Protein AF-A0A073J8N0-F1 (afdb_monomer)

Mean predicted aligned error: 11.16 Å

Foldseek 3Di:
DWKKKWFFDPPDPFGKIWMWIFDQEDIWIKIWGADDAPDPPRFRTFIWTQDPVRDIDGFWGWHFDADPPPRFIKIKIWGHPPPDIAIWIWGQDPVCVVVVGRMTMIGGPFDQDEDQPDPKKKKWFQDPDQRKIWMWIDDPPDIFTWMWHADPPDDDLPDARTFIWGAGPVRDTDTFWGWHWDADPVPRDIKIWTWGGDRHHIATWIFAADPVCPPHRMTMIDGDDDPPDDPDDPDDDDDDDD

InterPro domains:
  IPR007948 Protein of unknown function DUF736 [PF05284] (11-81)
  IPR007948 Protein of unknown function DUF736 [PF05284] (129-212)

Structure (mmCIF, N/CA/C/O backbone):
data_AF-A0A073J8N0-F1
#
_entry.id   AF-A0A073J8N0-F1
#
loop_
_atom_site.group_PDB
_atom_site.id
_atom_site.type_symbol
_atom_site.label_atom_id
_atom_site.label_alt_id
_atom_site.label_comp_id
_atom_site.label_asym_id
_atom_site.label_entity_id
_atom_site.label_seq_id
_atom_site.pdbx_PDB_ins_code
_atom_site.Cartn_x
_atom_site.Cartn_y
_atom_site.Cartn_z
_atom_site.occupancy
_atom_site.B_iso_or_equiv
_atom_site.auth_seq_id
_atom_site.auth_comp_id
_atom_site.auth_asym_id
_atom_site.auth_atom_id
_atom_site.pdbx_PDB_model_num
ATOM 1 N N . MET A 1 1 ? -4.132 0.057 -3.370 1.00 71.94 1 MET A N 1
ATOM 2 C CA . MET A 1 1 ? -2.770 0.077 -2.803 1.00 71.94 1 MET A CA 1
ATOM 3 C C . MET A 1 1 ? -1.890 -0.928 -3.527 1.00 71.94 1 MET A C 1
ATOM 5 O O . MET A 1 1 ? -2.454 -1.836 -4.125 1.00 71.94 1 MET A O 1
ATOM 9 N N . PHE A 1 2 ? -0.566 -0.756 -3.484 1.00 74.56 2 PHE A N 1
ATOM 10 C CA . PHE A 1 2 ? 0.404 -1.668 -4.072 1.00 74.56 2 PHE A CA 1
ATOM 11 C C . PHE A 1 2 ? 1.362 -2.228 -3.020 1.00 74.56 2 PHE A C 1
ATOM 13 O O . PHE A 1 2 ? 1.777 -1.494 -2.132 1.00 74.56 2 PHE A O 1
ATOM 20 N N . ALA A 1 3 ? 1.728 -3.492 -3.166 1.00 83.00 3 ALA A N 1
ATOM 21 C CA . ALA A 1 3 ? 2.948 -4.071 -2.614 1.00 83.00 3 ALA A CA 1
ATOM 22 C C . ALA A 1 3 ? 3.616 -4.886 -3.719 1.00 83.00 3 ALA A C 1
ATOM 24 O O . ALA A 1 3 ? 3.005 -5.160 -4.755 1.00 83.00 3 ALA A O 1
ATOM 25 N N . GLY A 1 4 ? 4.861 -5.286 -3.530 1.00 87.06 4 GLY A N 1
ATOM 26 C CA . GLY A 1 4 ? 5.522 -6.105 -4.526 1.00 87.06 4 GLY A CA 1
ATOM 27 C C . GLY A 1 4 ? 6.988 -6.312 -4.256 1.00 87.06 4 GLY A C 1
ATOM 28 O O . GLY A 1 4 ? 7.572 -5.705 -3.363 1.00 87.06 4 GLY A O 1
ATOM 29 N N . THR A 1 5 ? 7.580 -7.151 -5.085 1.00 89.94 5 THR A N 1
ATOM 30 C CA . THR A 1 5 ? 9.018 -7.375 -5.106 1.00 89.94 5 THR A CA 1
ATOM 31 C C . THR A 1 5 ? 9.548 -7.072 -6.488 1.00 89.94 5 THR A C 1
ATOM 33 O O . THR A 1 5 ? 8.865 -7.263 -7.497 1.00 89.94 5 THR A O 1
ATOM 36 N N . LEU A 1 6 ? 10.776 -6.582 -6.529 1.00 91.19 6 LEU A N 1
ATOM 37 C CA . LEU A 1 6 ? 11.527 -6.407 -7.752 1.00 91.19 6 LEU A CA 1
ATOM 38 C C . LEU A 1 6 ? 12.938 -6.937 -7.524 1.00 91.19 6 LEU A C 1
ATOM 40 O O . LEU A 1 6 ? 13.613 -6.540 -6.581 1.00 91.19 6 LEU A O 1
ATOM 44 N N . THR A 1 7 ? 13.391 -7.815 -8.404 1.00 89.81 7 THR A N 1
ATOM 45 C CA . THR A 1 7 ? 14.719 -8.415 -8.337 1.00 89.81 7 THR A CA 1
ATOM 46 C C . THR A 1 7 ? 15.519 -7.971 -9.542 1.00 89.81 7 THR A C 1
ATOM 48 O O . THR A 1 7 ? 15.041 -8.017 -10.678 1.00 89.81 7 THR A O 1
ATOM 51 N N . ARG A 1 8 ? 16.748 -7.524 -9.297 1.00 86.69 8 ARG A N 1
ATOM 52 C CA . ARG A 1 8 ? 17.720 -7.253 -10.351 1.00 86.69 8 ARG A CA 1
ATOM 53 C C . ARG A 1 8 ? 18.290 -8.570 -10.870 1.00 86.69 8 ARG A C 1
ATOM 55 O O . ARG A 1 8 ? 18.946 -9.286 -10.116 1.00 86.69 8 ARG A O 1
ATOM 62 N N . ASN A 1 9 ? 18.124 -8.840 -12.159 1.00 80.25 9 ASN A N 1
ATOM 63 C CA . ASN A 1 9 ? 18.768 -9.976 -12.805 1.00 80.25 9 ASN A CA 1
ATOM 64 C C . ASN A 1 9 ? 20.232 -9.627 -13.090 1.00 80.25 9 ASN A C 1
ATOM 66 O O . ASN A 1 9 ? 20.540 -8.611 -13.715 1.00 80.25 9 ASN A O 1
ATOM 70 N N . VAL A 1 10 ? 21.143 -10.457 -12.579 1.00 68.00 10 VAL A N 1
ATOM 71 C CA . VAL A 1 10 ? 22.602 -10.281 -12.714 1.00 68.00 10 VAL A CA 1
ATOM 72 C C . VAL A 1 10 ? 23.206 -11.119 -13.845 1.00 68.00 10 VAL A C 1
ATOM 74 O O . VAL A 1 10 ? 24.377 -10.955 -14.167 1.00 68.00 10 VAL A O 1
ATOM 77 N N . GLU A 1 11 ? 22.413 -12.003 -14.453 1.00 61.78 11 GLU A N 1
ATOM 78 C CA . GLU A 1 11 ? 22.854 -12.949 -15.488 1.00 61.78 11 GLU A CA 1
ATOM 79 C C . GLU A 1 11 ? 22.739 -12.390 -16.917 1.00 61.78 11 GLU A C 1
ATOM 81 O O . GLU A 1 11 ? 23.289 -12.959 -17.859 1.00 61.78 11 GLU A O 1
ATOM 86 N N . THR A 1 12 ? 22.050 -11.262 -17.097 1.00 57.91 12 THR A N 1
ATOM 87 C CA . THR A 1 12 ? 21.860 -10.609 -18.396 1.00 57.91 12 THR A CA 1
ATOM 88 C C . THR A 1 12 ? 22.847 -9.453 -18.578 1.00 57.91 12 THR A C 1
ATOM 90 O O . THR A 1 12 ? 23.128 -8.695 -17.651 1.00 57.91 12 THR A O 1
ATOM 93 N N . ALA A 1 13 ? 23.375 -9.281 -19.798 1.00 57.28 13 ALA A N 1
ATOM 94 C CA . ALA A 1 13 ? 24.299 -8.185 -20.128 1.00 57.28 13 ALA A CA 1
ATOM 95 C C . ALA A 1 13 ? 23.652 -6.789 -19.986 1.00 57.28 13 ALA A C 1
ATOM 97 O O . ALA A 1 13 ? 24.339 -5.785 -19.795 1.00 57.28 13 ALA A O 1
ATOM 98 N N . THR A 1 14 ? 22.323 -6.730 -20.059 1.00 59.81 14 THR A N 1
ATOM 99 C CA . THR A 1 14 ? 21.480 -5.577 -19.743 1.00 59.81 14 THR A CA 1
ATOM 100 C C . THR A 1 14 ? 20.881 -5.750 -18.353 1.00 59.81 14 THR A C 1
ATOM 102 O O . THR A 1 14 ? 20.398 -6.830 -18.025 1.00 59.81 14 THR A O 1
ATOM 105 N N . ALA A 1 15 ? 20.895 -4.696 -17.527 1.00 58.94 15 ALA A N 1
ATOM 106 C CA . ALA A 1 15 ? 20.187 -4.711 -16.249 1.00 58.94 15 ALA A CA 1
ATOM 107 C C . ALA A 1 15 ? 18.681 -4.843 -16.514 1.00 58.94 15 ALA A C 1
ATOM 109 O O . ALA A 1 15 ? 18.017 -3.867 -16.866 1.00 58.94 15 ALA A O 1
ATOM 110 N N . GLU A 1 16 ? 18.177 -6.061 -16.366 1.00 80.62 16 GLU A N 1
ATOM 111 C CA . GLU A 1 16 ? 16.762 -6.386 -16.429 1.00 80.62 16 GLU A CA 1
ATOM 112 C C . GLU A 1 16 ? 16.283 -6.600 -15.002 1.00 80.62 16 GLU A C 1
ATOM 114 O O . GLU A 1 16 ? 16.914 -7.314 -14.222 1.00 80.62 16 GLU A O 1
ATOM 119 N N . TYR A 1 17 ? 15.189 -5.944 -14.635 1.00 91.00 17 TYR A N 1
ATOM 120 C CA . TYR A 1 17 ? 14.542 -6.217 -13.361 1.00 91.00 17 TYR A CA 1
ATOM 121 C C . TYR A 1 17 ? 13.253 -6.962 -13.630 1.00 91.00 17 TYR A C 1
ATOM 123 O O . TYR A 1 17 ? 12.512 -6.601 -14.544 1.00 91.00 17 TYR A O 1
ATOM 131 N N . THR A 1 18 ? 12.964 -7.962 -12.815 1.00 91.56 18 THR A N 1
ATOM 132 C CA . THR A 1 18 ? 11.702 -8.698 -12.865 1.00 91.56 18 THR A CA 1
ATOM 133 C C . THR A 1 18 ? 11.055 -8.685 -11.501 1.00 91.56 18 THR A C 1
ATOM 135 O O . THR A 1 18 ? 11.743 -8.739 -10.485 1.00 91.56 18 THR A O 1
ATOM 138 N N . GLY A 1 19 ? 9.735 -8.594 -11.466 1.00 91.44 19 GLY A N 1
ATOM 139 C CA . GLY A 1 19 ? 9.024 -8.456 -10.209 1.00 91.44 19 GLY A CA 1
ATOM 140 C C . GLY A 1 19 ? 7.549 -8.775 -10.305 1.00 91.44 19 GLY A C 1
ATOM 141 O O . GLY A 1 19 ? 7.012 -9.025 -11.385 1.00 91.44 19 GLY A O 1
ATOM 142 N N . MET A 1 20 ? 6.896 -8.730 -9.153 1.00 91.00 20 MET A N 1
ATOM 143 C CA . MET A 1 20 ? 5.452 -8.860 -9.015 1.00 91.00 20 MET A CA 1
ATOM 144 C C . MET A 1 20 ? 4.916 -7.614 -8.325 1.00 91.00 20 MET A C 1
ATOM 146 O O . MET A 1 20 ? 5.431 -7.220 -7.283 1.00 91.00 20 MET A O 1
ATOM 150 N N . ILE A 1 21 ? 3.876 -7.011 -8.896 1.00 88.56 21 ILE A N 1
ATOM 151 C CA . ILE A 1 21 ? 3.068 -5.991 -8.229 1.00 88.56 21 ILE A CA 1
ATOM 152 C C . ILE A 1 21 ? 1.737 -6.620 -7.844 1.00 88.56 21 ILE A C 1
ATOM 154 O O . ILE A 1 21 ? 1.013 -7.154 -8.688 1.00 88.56 21 ILE A O 1
ATOM 158 N N . HIS A 1 22 ? 1.411 -6.486 -6.571 1.00 88.88 22 HIS A N 1
ATOM 159 C CA . HIS A 1 22 ? 0.159 -6.873 -5.955 1.00 88.88 22 HIS A CA 1
ATOM 160 C C . HIS A 1 22 ? -0.647 -5.617 -5.659 1.00 88.88 22 HIS A C 1
ATOM 162 O O . HIS A 1 22 ? -0.124 -4.636 -5.138 1.00 88.88 22 HIS A O 1
ATOM 168 N N . SER A 1 23 ? -1.932 -5.650 -5.970 1.00 83.56 23 SER A N 1
ATOM 169 C CA . SER A 1 23 ? -2.918 -4.672 -5.525 1.00 83.56 23 SER A CA 1
ATOM 170 C C . SER A 1 23 ? -4.202 -5.396 -5.158 1.00 83.56 23 SER A C 1
ATOM 172 O O . SER A 1 23 ? -4.391 -6.539 -5.559 1.00 83.56 23 SER A O 1
ATOM 174 N N . SER A 1 24 ? -5.136 -4.716 -4.500 1.00 77.75 24 SER A N 1
ATOM 175 C CA . SER A 1 24 ? -6.475 -5.274 -4.263 1.00 77.75 24 SER A CA 1
ATOM 176 C C . SER A 1 24 ? -7.267 -5.560 -5.549 1.00 77.75 24 SER A C 1
ATOM 178 O O . SER A 1 24 ? -8.286 -6.236 -5.503 1.00 77.75 24 SER A O 1
ATOM 180 N N . ARG A 1 25 ? -6.825 -5.063 -6.716 1.00 80.00 25 ARG A N 1
ATOM 181 C CA . ARG A 1 25 ? -7.537 -5.224 -7.999 1.00 80.00 25 ARG A CA 1
ATOM 182 C C . ARG A 1 25 ? -6.847 -6.163 -8.983 1.00 80.00 25 ARG A C 1
ATOM 184 O O . ARG A 1 25 ? -7.489 -6.649 -9.911 1.00 80.00 25 ARG A O 1
ATOM 191 N N . PHE A 1 26 ? -5.548 -6.390 -8.832 1.00 83.81 26 PHE A N 1
ATOM 192 C CA . PHE A 1 26 ? -4.762 -7.207 -9.751 1.00 83.81 26 PHE A CA 1
ATOM 193 C C . PHE A 1 26 ? -3.458 -7.680 -9.118 1.00 83.81 26 PHE A C 1
ATOM 195 O O . PHE A 1 26 ? -2.889 -7.013 -8.257 1.00 83.81 26 PHE A O 1
ATOM 202 N N . ASP A 1 27 ? -2.940 -8.765 -9.679 1.00 87.56 27 ASP A N 1
ATOM 203 C CA . ASP A 1 27 ? -1.563 -9.213 -9.529 1.00 87.56 27 ASP A CA 1
ATOM 204 C C . ASP A 1 27 ? -0.927 -9.233 -10.914 1.00 87.56 27 ASP A C 1
ATOM 206 O O . ASP A 1 27 ? -1.473 -9.842 -11.843 1.00 87.56 27 ASP A O 1
ATOM 210 N N . ILE A 1 28 ? 0.216 -8.574 -11.069 1.00 89.75 28 ILE A N 1
ATOM 211 C CA . ILE A 1 28 ? 0.868 -8.445 -12.369 1.00 89.75 28 ILE A CA 1
ATOM 212 C C . ILE A 1 28 ? 2.371 -8.667 -12.256 1.00 89.75 28 ILE A C 1
ATOM 214 O O . ILE A 1 28 ? 3.050 -8.053 -11.435 1.00 89.75 28 ILE A O 1
ATOM 218 N N . ALA A 1 29 ? 2.878 -9.560 -13.102 1.00 91.75 29 ALA A N 1
ATOM 219 C CA . ALA A 1 29 ? 4.307 -9.718 -13.311 1.00 91.75 29 ALA A CA 1
ATOM 220 C C . ALA A 1 29 ? 4.804 -8.570 -14.184 1.00 91.75 29 ALA A C 1
ATOM 222 O O . ALA A 1 29 ? 4.212 -8.281 -15.230 1.00 91.75 29 ALA A O 1
ATOM 223 N N . ILE A 1 30 ? 5.885 -7.935 -13.753 1.00 93.50 30 ILE A N 1
ATOM 224 C CA . ILE A 1 30 ? 6.487 -6.801 -14.439 1.00 93.50 30 ILE A CA 1
ATOM 225 C C . ILE A 1 30 ? 7.938 -7.082 -14.800 1.00 93.50 30 ILE A C 1
ATOM 227 O O . ILE A 1 30 ? 8.646 -7.810 -14.102 1.00 93.50 30 ILE A O 1
ATOM 231 N N . GLN A 1 31 ? 8.376 -6.449 -15.881 1.00 93.75 31 GLN A N 1
ATOM 232 C CA . GLN A 1 31 ? 9.766 -6.420 -16.302 1.00 93.75 31 GLN A CA 1
ATOM 233 C C . GLN A 1 31 ? 10.169 -4.989 -16.646 1.00 93.75 31 GLN A C 1
ATOM 235 O O . GLN A 1 31 ? 9.451 -4.296 -17.377 1.00 93.75 31 GLN A O 1
ATOM 240 N N . LEU A 1 32 ? 11.314 -4.556 -16.121 1.00 93.69 32 LEU A N 1
ATOM 241 C CA . LEU A 1 32 ? 11.959 -3.306 -16.501 1.00 93.69 32 LEU A CA 1
ATOM 242 C C . LEU A 1 32 ? 13.043 -3.617 -17.516 1.00 93.69 32 LEU A C 1
ATOM 244 O O . LEU A 1 32 ? 13.965 -4.387 -17.241 1.00 93.69 32 LEU A O 1
ATOM 248 N N . GLU A 1 33 ? 12.942 -2.962 -18.661 1.00 89.94 33 GLU A N 1
ATOM 249 C CA . GLU A 1 33 ? 13.888 -3.105 -19.755 1.00 89.94 33 GLU A CA 1
ATOM 250 C C . GLU A 1 33 ? 14.619 -1.795 -19.963 1.00 89.94 33 GLU A C 1
ATOM 252 O O . GLU A 1 33 ? 13.995 -0.747 -20.145 1.00 89.94 33 GLU A O 1
ATOM 257 N N . ALA A 1 34 ? 15.948 -1.854 -19.911 1.00 90.06 34 ALA A N 1
ATOM 258 C CA . ALA A 1 34 ? 16.780 -0.680 -20.097 1.00 90.06 34 ALA A CA 1
ATOM 259 C C . ALA A 1 34 ? 16.496 -0.041 -21.461 1.00 90.06 34 ALA A C 1
ATOM 261 O O . ALA A 1 34 ? 16.423 -0.717 -22.489 1.00 90.06 34 ALA A O 1
ATOM 262 N N . ARG A 1 35 ? 16.369 1.283 -21.468 1.00 87.38 35 ARG A N 1
ATOM 263 C CA . ARG A 1 35 ? 16.152 2.063 -22.686 1.00 87.38 35 ARG A CA 1
ATOM 264 C C . ARG A 1 35 ? 17.219 3.131 -22.836 1.00 87.38 35 ARG A C 1
ATOM 266 O O . ARG A 1 35 ? 17.770 3.634 -21.860 1.00 87.38 35 ARG A O 1
ATOM 273 N N . ALA A 1 36 ? 17.482 3.523 -24.077 1.00 87.69 36 ALA A N 1
ATOM 274 C CA . ALA A 1 36 ? 18.361 4.651 -24.346 1.00 87.69 36 ALA A CA 1
ATOM 275 C C . ALA A 1 36 ? 17.740 5.949 -23.799 1.00 87.69 36 ALA A C 1
ATOM 277 O O . ALA A 1 36 ? 16.607 6.307 -24.138 1.00 87.69 36 ALA A O 1
ATOM 278 N N . LYS A 1 37 ? 18.490 6.674 -22.962 1.00 85.50 37 LYS A N 1
ATOM 279 C CA . LYS A 1 37 ? 18.055 7.980 -22.456 1.00 85.50 37 LYS A CA 1
ATOM 280 C C . LYS A 1 37 ? 18.152 9.019 -23.569 1.00 85.50 37 LYS A C 1
ATOM 282 O O . LYS A 1 37 ? 19.202 9.185 -24.180 1.00 85.50 37 LYS A O 1
ATOM 287 N N . MET A 1 38 ? 17.074 9.771 -23.780 1.00 86.94 38 MET A N 1
ATOM 288 C CA . MET A 1 38 ? 17.078 10.930 -24.686 1.00 86.94 38 MET A CA 1
ATOM 289 C C . MET A 1 38 ? 17.563 12.209 -23.986 1.00 86.94 38 MET A C 1
ATOM 291 O O . MET A 1 38 ? 17.954 13.175 -24.631 1.00 86.94 38 MET A O 1
ATOM 295 N N . SER A 1 39 ? 17.511 12.231 -22.655 1.00 91.94 39 SER A N 1
ATOM 296 C CA . SER A 1 39 ? 17.954 13.324 -21.790 1.00 91.94 39 SER A CA 1
ATOM 297 C C . SER A 1 39 ? 18.143 12.811 -20.363 1.00 91.94 39 SER A C 1
ATOM 299 O O . SER A 1 39 ? 17.675 11.721 -20.026 1.00 91.94 39 SER A O 1
ATOM 301 N N . ALA A 1 40 ? 18.750 13.616 -19.488 1.00 85.50 40 ALA A N 1
ATOM 302 C CA . ALA A 1 40 ? 18.898 13.269 -18.071 1.00 85.50 40 ALA A CA 1
ATOM 303 C C . ALA A 1 40 ? 17.554 12.969 -17.375 1.00 85.50 40 ALA A C 1
ATOM 305 O O . ALA A 1 40 ? 17.492 12.085 -16.529 1.00 85.50 40 ALA A O 1
ATOM 306 N N . ARG A 1 41 ? 16.473 13.657 -17.778 1.00 88.81 41 ARG A N 1
ATOM 307 C CA . ARG A 1 41 ? 15.111 13.466 -17.242 1.00 88.81 41 ARG A CA 1
ATOM 308 C C . ARG A 1 41 ? 14.347 12.309 -17.891 1.00 88.81 41 ARG A C 1
ATOM 310 O O . ARG A 1 41 ? 13.246 11.977 -17.456 1.00 88.81 41 ARG A O 1
ATOM 317 N N . SER A 1 42 ? 14.878 11.735 -18.970 1.00 91.88 42 SER A N 1
ATOM 318 C CA . SER A 1 42 ? 14.224 10.613 -19.639 1.00 91.88 42 SER A CA 1
ATOM 319 C C . SER A 1 42 ? 14.254 9.372 -18.746 1.00 91.88 42 SER A C 1
ATOM 321 O O . SER A 1 42 ? 15.250 9.174 -18.053 1.00 91.88 42 SER A O 1
ATOM 323 N N . PRO A 1 43 ? 13.212 8.528 -18.790 1.00 94.31 43 PRO A N 1
ATOM 324 C CA . PRO A 1 43 ? 13.218 7.275 -18.052 1.00 94.31 43 PRO A CA 1
ATOM 325 C C . PRO A 1 43 ? 14.366 6.362 -18.467 1.00 94.31 43 PRO A C 1
ATOM 327 O O . PRO A 1 43 ? 14.696 6.294 -19.655 1.00 94.31 43 PRO A O 1
ATOM 330 N N . ASP A 1 44 ? 14.913 5.660 -17.479 1.00 93.25 44 ASP A N 1
ATOM 331 C CA . ASP A 1 44 ? 15.973 4.658 -17.602 1.00 93.25 44 ASP A CA 1
ATOM 332 C C . ASP A 1 44 ? 15.441 3.307 -18.095 1.00 93.25 44 ASP A C 1
ATOM 334 O O . ASP A 1 44 ? 16.171 2.563 -18.753 1.00 93.25 44 ASP A O 1
ATOM 338 N N . TYR A 1 45 ? 14.158 3.020 -17.837 1.00 94.19 45 TYR A N 1
ATOM 339 C CA . TYR A 1 45 ? 13.524 1.757 -18.214 1.00 94.19 45 TYR A CA 1
ATOM 340 C C . TYR A 1 45 ? 12.142 1.944 -18.833 1.00 94.19 45 TYR A C 1
ATOM 342 O O . TYR A 1 45 ? 11.375 2.832 -18.440 1.00 94.19 45 TYR A O 1
ATOM 350 N N . ASP A 1 46 ? 11.811 1.059 -19.769 1.00 93.69 46 ASP A N 1
ATOM 351 C CA . ASP A 1 46 ? 10.431 0.775 -20.140 1.00 93.69 46 ASP A CA 1
ATOM 352 C C . ASP A 1 46 ? 9.889 -0.308 -19.206 1.00 93.69 46 ASP A C 1
ATOM 354 O O . ASP A 1 46 ? 10.550 -1.312 -18.945 1.00 93.69 46 ASP A O 1
ATOM 358 N N . LEU A 1 47 ? 8.680 -0.090 -18.690 1.00 93.00 47 LEU A N 1
ATOM 359 C CA . LEU A 1 47 ? 8.006 -1.041 -17.818 1.00 93.00 47 LEU A CA 1
ATOM 360 C C . LEU A 1 47 ? 6.994 -1.838 -18.631 1.00 93.00 47 LEU A C 1
ATOM 362 O O . LEU A 1 47 ? 6.104 -1.263 -19.268 1.00 93.00 47 LEU A O 1
ATOM 366 N N . THR A 1 48 ? 7.124 -3.158 -18.610 1.00 93.75 48 THR A N 1
ATOM 367 C CA . THR A 1 48 ? 6.297 -4.065 -19.406 1.00 93.75 48 THR A CA 1
ATOM 368 C C . THR A 1 48 ? 5.657 -5.142 -18.543 1.00 93.75 48 THR A C 1
ATOM 370 O O . THR A 1 48 ? 6.155 -5.468 -17.469 1.00 93.75 48 THR A O 1
ATOM 373 N N . ALA A 1 49 ? 4.539 -5.681 -19.018 1.00 92.06 49 ALA A N 1
ATOM 374 C CA . ALA A 1 49 ? 3.846 -6.808 -18.413 1.00 92.06 49 ALA A CA 1
ATOM 375 C C . ALA A 1 49 ? 3.234 -7.711 -19.487 1.00 92.06 49 ALA A C 1
ATOM 377 O O . ALA A 1 49 ? 2.998 -7.282 -20.620 1.00 92.06 49 ALA A O 1
ATOM 378 N N . ILE A 1 50 ? 2.945 -8.960 -19.127 1.00 89.56 50 ILE A N 1
ATOM 379 C CA . ILE A 1 50 ? 2.236 -9.901 -19.998 1.00 89.56 50 ILE A CA 1
ATOM 380 C C . ILE A 1 50 ? 0.738 -9.825 -19.702 1.00 89.56 50 ILE A C 1
ATOM 382 O O . ILE A 1 50 ? 0.302 -10.027 -18.570 1.00 89.56 50 ILE A O 1
ATOM 386 N N . ASN A 1 51 ? -0.065 -9.521 -20.720 1.00 84.38 51 ASN A N 1
ATOM 387 C CA . ASN A 1 51 ? -1.517 -9.471 -20.580 1.00 84.38 51 ASN A CA 1
ATOM 388 C C . ASN A 1 51 ? -2.144 -10.881 -20.574 1.00 84.38 51 ASN A C 1
ATOM 390 O O . ASN A 1 51 ? -1.484 -11.879 -20.860 1.00 84.38 51 ASN A O 1
ATOM 394 N N . LYS A 1 52 ? -3.461 -10.969 -20.335 1.00 81.56 52 LYS A N 1
ATOM 395 C CA . LYS A 1 52 ? -4.199 -12.251 -20.309 1.00 81.56 52 LYS A CA 1
ATOM 396 C C . LYS A 1 52 ? -4.084 -13.080 -21.600 1.00 81.56 52 LYS A C 1
ATOM 398 O O . LYS A 1 52 ? -4.267 -14.287 -21.553 1.00 81.56 52 LYS A O 1
ATOM 403 N N . SER A 1 53 ? -3.784 -12.450 -22.739 1.00 88.12 53 SER A N 1
ATOM 404 C CA . SER A 1 53 ? -3.578 -13.127 -24.031 1.00 88.12 53 SER A CA 1
ATOM 405 C C . SER A 1 53 ? -2.127 -13.566 -24.282 1.00 88.12 53 SER A C 1
ATOM 407 O O . SER A 1 53 ? -1.804 -13.976 -25.393 1.00 88.12 53 SER A O 1
ATOM 409 N N . GLY A 1 54 ? -1.236 -13.431 -23.295 1.00 86.88 54 GLY A N 1
ATOM 410 C CA . GLY A 1 54 ? 0.183 -13.771 -23.429 1.00 86.88 54 GLY A CA 1
ATOM 411 C C . GLY A 1 54 ? 1.014 -12.727 -24.181 1.00 86.88 54 GLY A C 1
ATOM 412 O O . GLY A 1 54 ? 2.169 -12.982 -24.508 1.00 86.88 54 GLY A O 1
ATOM 413 N N . ARG A 1 55 ? 0.457 -11.545 -24.473 1.00 90.81 55 ARG A N 1
ATOM 414 C CA . ARG A 1 55 ? 1.168 -10.479 -25.192 1.00 90.81 55 ARG A CA 1
ATOM 415 C C . ARG A 1 55 ? 1.861 -9.547 -24.219 1.00 90.81 55 ARG A C 1
ATOM 417 O O . ARG A 1 55 ? 1.261 -9.120 -23.233 1.00 90.81 55 ARG A O 1
ATOM 424 N N . LYS A 1 56 ? 3.089 -9.169 -24.557 1.00 91.56 56 LYS A N 1
ATOM 425 C CA . LYS A 1 56 ? 3.831 -8.134 -23.848 1.00 91.56 56 LYS A CA 1
ATOM 426 C C . LYS A 1 56 ? 3.260 -6.757 -24.165 1.00 91.56 56 LYS A C 1
ATOM 428 O O . LYS A 1 56 ? 3.095 -6.394 -25.327 1.00 91.56 56 LYS A O 1
ATOM 433 N N . VAL A 1 57 ? 2.956 -6.005 -23.118 1.00 92.50 57 VAL A N 1
ATOM 434 C CA . VAL A 1 57 ? 2.372 -4.668 -23.176 1.00 92.50 57 VAL A CA 1
ATOM 435 C C . VAL A 1 57 ? 3.254 -3.735 -22.366 1.00 92.50 57 VAL A C 1
ATOM 437 O O . VAL A 1 57 ? 3.633 -4.056 -21.241 1.00 92.50 57 VAL A O 1
ATOM 440 N N . ARG A 1 58 ? 3.581 -2.573 -22.929 1.00 93.88 58 ARG A N 1
ATOM 441 C CA . ARG A 1 58 ? 4.217 -1.494 -22.176 1.00 93.88 58 ARG A CA 1
ATOM 442 C C . ARG A 1 58 ? 3.163 -0.828 -21.301 1.00 93.88 58 ARG A C 1
ATOM 444 O O . ARG A 1 58 ? 2.193 -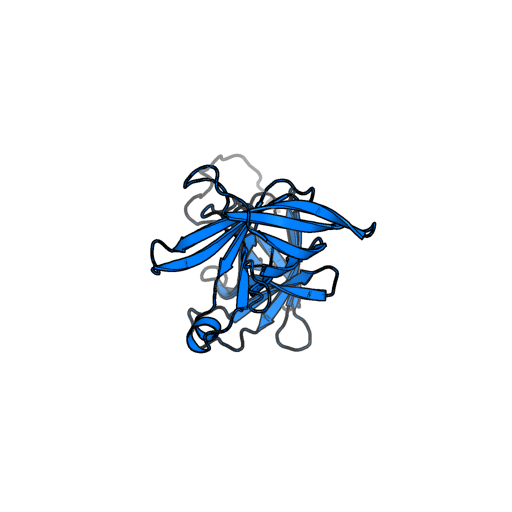0.289 -21.822 1.00 93.88 58 ARG A O 1
ATOM 451 N N . ILE A 1 59 ? 3.383 -0.862 -19.995 1.00 93.00 59 ILE A N 1
ATOM 452 C CA . ILE A 1 59 ? 2.468 -0.320 -18.985 1.00 93.00 59 ILE A CA 1
ATOM 453 C C . ILE A 1 59 ? 3.036 0.921 -18.299 1.00 93.00 59 ILE A C 1
ATOM 455 O O . ILE A 1 59 ? 2.374 1.505 -17.454 1.00 93.00 59 ILE A O 1
ATOM 459 N N . GLY A 1 60 ? 4.265 1.331 -18.617 1.00 93.69 60 GLY A N 1
ATOM 460 C CA . GLY A 1 60 ? 4.857 2.480 -17.950 1.00 93.69 60 GLY A CA 1
ATOM 461 C C . GLY A 1 60 ? 6.327 2.707 -18.254 1.00 93.69 60 GLY A C 1
ATOM 462 O O . GLY A 1 60 ? 6.864 2.239 -19.265 1.00 93.69 60 GLY A O 1
ATOM 463 N N . THR A 1 61 ? 6.963 3.443 -17.350 1.00 95.19 61 THR A N 1
ATOM 464 C CA . THR A 1 61 ? 8.388 3.776 -17.379 1.00 95.19 61 THR A CA 1
ATOM 465 C C . THR A 1 61 ? 8.951 3.893 -15.971 1.00 95.19 61 THR A C 1
ATOM 467 O O . THR A 1 61 ? 8.207 4.169 -15.029 1.00 95.19 61 THR A O 1
ATOM 470 N N . ALA A 1 62 ? 10.268 3.743 -15.837 1.00 94.44 62 ALA A N 1
ATOM 471 C CA . ALA A 1 62 ? 10.949 3.877 -14.557 1.00 94.44 62 ALA A CA 1
ATOM 472 C C . ALA A 1 62 ? 12.242 4.697 -14.642 1.00 94.44 62 ALA A C 1
ATOM 474 O O . ALA A 1 62 ? 12.870 4.774 -15.700 1.00 94.44 62 ALA A O 1
ATOM 475 N N . TRP A 1 63 ? 12.632 5.283 -13.513 1.00 94.38 63 TRP A N 1
ATOM 476 C CA . TRP A 1 63 ? 13.823 6.108 -13.332 1.00 94.38 63 TRP A CA 1
ATOM 477 C C . TRP A 1 63 ? 14.653 5.582 -12.168 1.00 94.38 63 TRP A C 1
ATOM 479 O O . TRP A 1 63 ? 14.103 5.216 -11.128 1.00 94.38 63 TRP A O 1
ATOM 489 N N . ASN A 1 64 ? 15.971 5.582 -12.337 1.00 91.94 64 ASN A N 1
ATOM 490 C CA . ASN A 1 64 ? 16.894 5.439 -11.221 1.00 91.94 64 ASN A CA 1
ATOM 491 C C . ASN A 1 64 ? 16.981 6.776 -10.492 1.00 91.94 64 ASN A C 1
ATOM 493 O O . ASN A 1 64 ? 17.346 7.789 -11.086 1.00 91.94 64 ASN A O 1
ATOM 497 N N . GLU A 1 65 ? 16.665 6.764 -9.206 1.00 91.69 65 GLU A N 1
ATOM 498 C CA . GLU A 1 65 ? 16.599 7.953 -8.370 1.00 91.69 65 GLU A CA 1
ATOM 499 C C . GLU A 1 65 ? 17.406 7.753 -7.084 1.00 91.69 65 GLU A C 1
ATOM 501 O O . GLU A 1 65 ? 17.687 6.630 -6.659 1.00 91.69 65 GLU A O 1
ATOM 506 N N . THR A 1 66 ? 17.755 8.861 -6.435 1.00 88.44 66 THR A N 1
ATOM 507 C CA . THR A 1 66 ? 18.449 8.860 -5.142 1.00 88.44 66 THR A CA 1
ATOM 508 C C . THR A 1 66 ? 17.603 9.603 -4.123 1.00 88.44 66 THR A C 1
ATOM 510 O O . THR A 1 66 ? 17.159 10.724 -4.368 1.00 88.44 66 THR A O 1
ATOM 513 N N . GLY A 1 67 ? 17.339 8.982 -2.973 1.00 80.56 67 GLY A N 1
ATOM 514 C CA . GLY A 1 67 ? 16.525 9.592 -1.927 1.00 80.56 67 GLY A CA 1
ATOM 515 C C . GLY A 1 67 ? 17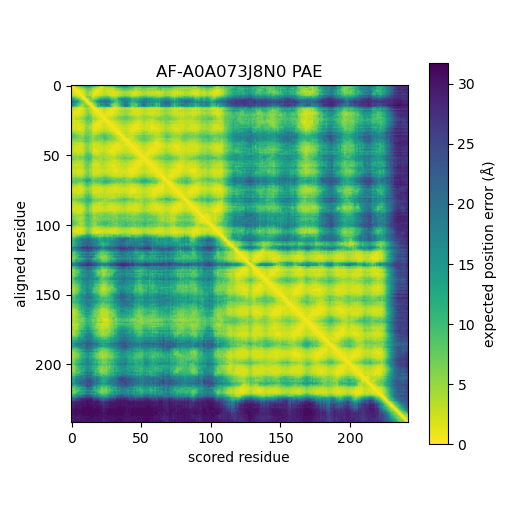.196 10.842 -1.362 1.00 80.56 67 GLY A C 1
ATOM 516 O O . GLY A 1 67 ? 18.294 10.753 -0.823 1.00 80.56 67 GLY A O 1
ATOM 517 N N . ASN A 1 68 ? 16.524 11.994 -1.421 1.00 75.81 68 ASN A N 1
ATOM 518 C CA . ASN A 1 68 ? 17.093 13.275 -0.975 1.00 75.81 68 ASN A CA 1
ATOM 519 C C . ASN A 1 68 ? 17.513 13.278 0.505 1.00 75.81 68 ASN A C 1
ATOM 521 O O . ASN A 1 68 ? 18.489 13.923 0.869 1.00 75.81 68 ASN A O 1
ATOM 525 N N . THR A 1 69 ? 16.776 12.563 1.360 1.00 73.88 69 THR A N 1
ATOM 526 C CA . THR A 1 69 ? 17.045 12.497 2.805 1.00 73.88 69 THR A CA 1
ATOM 527 C C . THR A 1 69 ? 18.011 11.375 3.167 1.00 73.88 69 THR A C 1
ATOM 529 O O . THR A 1 69 ? 18.867 11.543 4.027 1.00 73.88 69 THR A O 1
ATOM 532 N N . SER A 1 70 ? 17.854 10.208 2.543 1.00 76.25 70 SER A N 1
ATOM 533 C CA . SER A 1 70 ? 18.573 8.996 2.939 1.00 76.25 70 SER A CA 1
ATOM 534 C C . SER A 1 70 ? 19.838 8.740 2.122 1.00 76.25 70 SER A C 1
ATOM 536 O O . SER A 1 70 ? 20.650 7.911 2.521 1.00 76.25 70 SER A O 1
ATOM 538 N N . GLY A 1 71 ? 19.983 9.392 0.964 1.00 82.62 71 GLY A N 1
ATOM 539 C CA . GLY A 1 71 ? 21.030 9.118 -0.021 1.00 82.62 71 GLY A CA 1
ATOM 540 C C . GLY A 1 71 ? 20.924 7.740 -0.682 1.00 82.62 71 GLY A C 1
ATOM 541 O O . GLY A 1 71 ? 21.777 7.390 -1.492 1.00 82.62 71 GLY A O 1
ATOM 542 N N . ASN A 1 72 ? 19.904 6.943 -0.348 1.00 82.56 72 ASN A N 1
ATOM 543 C CA . ASN A 1 72 ? 19.791 5.575 -0.840 1.00 82.56 72 ASN A CA 1
ATOM 544 C C . ASN A 1 72 ? 19.214 5.558 -2.262 1.00 82.56 72 ASN A C 1
ATOM 546 O O . ASN A 1 72 ? 18.249 6.287 -2.526 1.00 82.56 72 ASN A O 1
ATOM 550 N N . PRO A 1 73 ? 19.755 4.719 -3.162 1.00 87.19 73 PRO A N 1
ATOM 551 C CA . PRO A 1 73 ? 19.189 4.545 -4.489 1.00 87.19 73 PRO A CA 1
ATOM 552 C C . PRO A 1 73 ? 17.825 3.852 -4.405 1.00 87.19 73 PRO A C 1
ATOM 554 O O . PRO A 1 73 ? 17.612 2.960 -3.579 1.00 87.19 73 PRO A O 1
ATOM 557 N N . TYR A 1 74 ? 16.909 4.251 -5.277 1.00 90.44 74 TYR A N 1
ATOM 558 C CA . TYR A 1 74 ? 15.612 3.613 -5.473 1.00 90.44 74 TYR A CA 1
ATOM 559 C C . TYR A 1 74 ? 15.200 3.710 -6.942 1.00 90.44 74 TYR A C 1
ATOM 561 O O . TYR A 1 74 ? 15.746 4.505 -7.705 1.00 90.44 74 TYR A O 1
ATOM 569 N N . ILE A 1 75 ? 14.231 2.894 -7.347 1.00 92.94 75 ILE A N 1
ATOM 570 C CA . ILE A 1 75 ? 13.659 2.960 -8.693 1.00 92.94 75 ILE A CA 1
ATOM 571 C C . ILE A 1 75 ? 12.271 3.574 -8.582 1.00 92.94 75 ILE A C 1
ATOM 573 O O . ILE A 1 75 ? 11.388 2.980 -7.968 1.00 92.94 75 ILE A O 1
ATOM 577 N N . SER A 1 76 ? 12.057 4.747 -9.172 1.00 92.56 76 SER A N 1
ATOM 578 C CA . SER A 1 76 ? 10.720 5.334 -9.266 1.00 92.56 76 SER A CA 1
ATOM 579 C C . SER A 1 76 ? 10.025 4.832 -10.521 1.00 92.56 76 SER A C 1
ATOM 581 O O . SER A 1 76 ? 10.588 4.898 -11.610 1.00 92.56 76 SER A O 1
ATOM 583 N N . MET A 1 77 ? 8.806 4.325 -10.390 1.00 93.06 77 MET A N 1
ATOM 584 C CA . MET A 1 77 ? 8.031 3.754 -11.486 1.00 93.06 77 MET A CA 1
ATOM 585 C C . MET A 1 77 ? 6.721 4.514 -11.638 1.00 93.06 77 MET A C 1
ATOM 587 O O . MET A 1 77 ? 6.002 4.727 -10.665 1.00 93.06 77 MET A O 1
ATOM 591 N N . GLN A 1 78 ? 6.392 4.886 -12.872 1.00 91.25 78 GLN A N 1
ATOM 592 C CA . GLN A 1 78 ? 5.069 5.373 -13.246 1.00 91.25 78 GLN A CA 1
ATOM 593 C C . GLN A 1 78 ? 4.411 4.331 -14.145 1.00 91.25 78 GLN A C 1
ATOM 595 O O . GLN A 1 78 ? 4.998 3.935 -15.153 1.00 91.25 78 GLN A O 1
ATOM 600 N N . LEU A 1 79 ? 3.206 3.903 -13.784 1.00 89.06 79 LEU A N 1
ATOM 601 C CA . LEU A 1 79 ? 2.489 2.818 -14.446 1.00 89.06 79 LEU A CA 1
ATOM 602 C C . LEU A 1 79 ? 1.032 3.201 -14.691 1.00 89.06 79 LEU A C 1
ATOM 604 O O . LEU A 1 79 ? 0.427 3.898 -13.882 1.00 89.06 79 LEU A O 1
ATOM 608 N N . ASP A 1 80 ? 0.475 2.694 -15.783 1.00 88.00 80 ASP A N 1
ATOM 609 C CA . ASP A 1 80 ? -0.947 2.715 -16.095 1.00 88.00 80 ASP A CA 1
ATOM 610 C C . ASP A 1 80 ? -1.381 1.305 -16.505 1.00 88.00 80 ASP A C 1
ATOM 612 O O . ASP A 1 80 ? -0.902 0.732 -17.487 1.00 88.00 80 ASP A O 1
ATOM 616 N N . VAL A 1 81 ? -2.287 0.736 -15.714 1.00 83.75 81 VAL A N 1
ATOM 617 C CA . VAL A 1 81 ? -2.870 -0.592 -15.944 1.00 83.75 81 VAL A CA 1
ATOM 618 C C . VAL A 1 81 ? -4.380 -0.519 -16.196 1.00 83.75 81 VAL A C 1
ATOM 620 O O . VAL A 1 81 ? -5.113 -1.460 -15.901 1.00 83.75 81 VAL A O 1
ATOM 623 N N . GLY A 1 82 ? -4.863 0.614 -16.716 1.00 77.62 82 GLY A N 1
ATOM 624 C CA . GLY A 1 82 ? -6.289 0.865 -16.942 1.00 77.62 82 GLY A CA 1
ATOM 625 C C . GLY A 1 82 ? -7.022 1.419 -15.718 1.00 77.62 82 GLY A C 1
ATOM 626 O O . GLY A 1 82 ? -8.248 1.405 -15.683 1.00 77.62 82 GLY A O 1
ATOM 627 N N . LEU A 1 83 ? -6.276 1.900 -14.718 1.00 71.94 83 LEU A N 1
ATOM 628 C CA . LEU A 1 83 ? -6.796 2.598 -13.534 1.00 71.94 83 LEU A CA 1
ATOM 629 C C . LEU A 1 83 ? -6.416 4.090 -13.526 1.00 71.94 83 LEU A C 1
ATOM 631 O O . LEU A 1 83 ? -6.668 4.779 -12.541 1.00 71.94 83 LEU A O 1
ATOM 635 N N . GLY A 1 84 ? -5.802 4.574 -14.610 1.00 76.81 84 GLY A N 1
ATOM 636 C CA . GLY A 1 84 ? -5.100 5.851 -14.651 1.00 76.81 84 GLY A CA 1
ATOM 637 C C . GLY A 1 84 ? -3.637 5.715 -14.207 1.00 76.81 84 GLY A C 1
ATOM 638 O O . GLY A 1 84 ? -3.250 4.691 -13.633 1.00 76.81 84 GLY A O 1
ATOM 639 N N . PRO A 1 85 ? -2.799 6.728 -14.488 1.00 81.75 85 PRO A N 1
ATOM 640 C CA . PRO A 1 85 ? -1.387 6.694 -14.143 1.00 81.75 85 PRO A CA 1
ATOM 641 C C . PRO A 1 85 ? -1.185 6.858 -12.634 1.00 81.75 85 PRO A C 1
ATOM 643 O O . PRO A 1 85 ? -1.634 7.835 -12.040 1.00 81.75 85 PRO A O 1
ATOM 646 N N . PHE A 1 86 ? -0.433 5.948 -12.026 1.00 80.00 86 PHE A N 1
ATOM 647 C CA . PHE A 1 86 ? 0.003 6.044 -10.632 1.00 80.00 86 PHE A CA 1
ATOM 648 C C . PHE A 1 86 ? 1.503 5.781 -10.517 1.00 80.00 86 PHE A C 1
ATOM 650 O O . PHE A 1 86 ? 2.166 5.380 -11.480 1.00 80.00 86 PHE A O 1
ATOM 657 N N . ARG A 1 87 ? 2.057 6.052 -9.333 1.00 84.88 87 ARG A N 1
ATOM 658 C CA . ARG A 1 87 ? 3.483 5.887 -9.053 1.00 84.88 87 ARG A CA 1
ATOM 659 C C . ARG A 1 87 ? 3.731 4.944 -7.890 1.00 84.88 87 ARG A C 1
ATOM 661 O O . ARG A 1 87 ? 2.996 4.934 -6.905 1.00 84.88 87 ARG A O 1
ATOM 668 N N . VAL A 1 88 ? 4.805 4.182 -8.014 1.00 87.75 88 VAL A N 1
ATOM 669 C CA . VAL A 1 88 ? 5.346 3.305 -6.974 1.00 87.75 88 VAL A CA 1
ATOM 670 C C . VAL A 1 88 ? 6.864 3.435 -6.973 1.00 87.75 88 VAL A C 1
ATOM 672 O O . VAL A 1 88 ? 7.456 3.807 -7.986 1.00 87.75 88 VAL A O 1
ATOM 675 N N . ASN A 1 89 ? 7.503 3.118 -5.855 1.00 89.62 89 ASN A N 1
ATOM 676 C CA . ASN A 1 89 ? 8.955 3.108 -5.742 1.00 89.62 89 ASN A CA 1
ATOM 677 C C . ASN A 1 89 ? 9.423 1.700 -5.379 1.00 89.62 89 ASN A C 1
ATOM 679 O O . ASN A 1 89 ? 8.847 1.083 -4.495 1.00 89.62 89 ASN A O 1
ATOM 683 N N . ALA A 1 90 ? 10.474 1.205 -6.026 1.00 91.00 90 ALA A N 1
ATOM 684 C CA . ALA A 1 90 ? 11.195 0.019 -5.583 1.00 91.00 90 ALA A CA 1
ATOM 685 C C . ALA A 1 90 ? 12.378 0.468 -4.717 1.00 91.00 90 ALA A C 1
ATOM 687 O O . ALA A 1 90 ? 13.288 1.142 -5.208 1.00 91.00 90 ALA A O 1
ATOM 688 N N . VAL A 1 91 ? 12.361 0.122 -3.433 1.00 88.56 91 VAL A N 1
ATOM 689 C CA . VAL A 1 91 ? 13.383 0.495 -2.448 1.00 88.56 91 VAL A CA 1
ATOM 690 C C . VAL A 1 91 ? 14.078 -0.755 -1.925 1.00 88.56 91 VAL A C 1
ATOM 692 O O . VAL A 1 91 ? 13.441 -1.780 -1.714 1.00 88.56 91 VAL A O 1
ATOM 695 N N . GLN A 1 92 ? 15.386 -0.696 -1.685 1.00 83.62 92 GLN A N 1
ATOM 696 C CA . GLN A 1 92 ? 16.049 -1.788 -0.973 1.00 83.62 92 GLN A CA 1
ATOM 697 C C . GLN A 1 92 ? 15.882 -1.603 0.534 1.00 83.62 92 GLN A C 1
ATOM 699 O O . GLN A 1 92 ? 16.257 -0.559 1.089 1.00 83.62 92 GLN A O 1
ATOM 704 N N . THR A 1 93 ? 15.375 -2.634 1.208 1.00 77.94 93 THR A N 1
ATOM 705 C CA . THR A 1 93 ? 15.298 -2.661 2.672 1.00 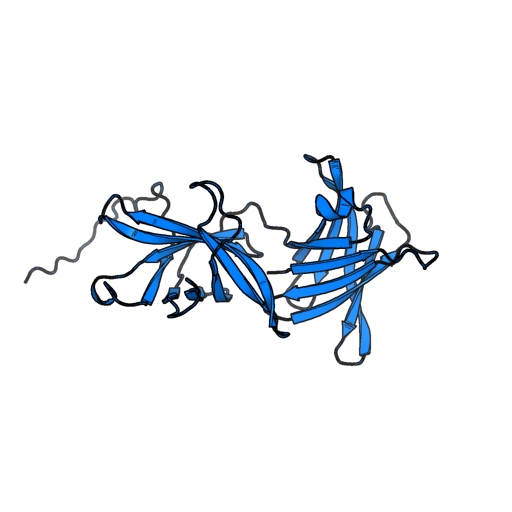77.94 93 THR A CA 1
ATOM 706 C C . THR A 1 93 ? 16.697 -2.561 3.289 1.00 77.94 93 THR A C 1
ATOM 708 O O . THR A 1 93 ? 17.729 -2.671 2.613 1.00 77.94 93 THR A O 1
ATOM 711 N N . LYS A 1 94 ? 16.773 -2.273 4.591 1.00 75.38 94 LYS A N 1
ATOM 712 C CA . LYS A 1 94 ? 18.066 -2.199 5.287 1.00 75.38 94 LYS A CA 1
ATOM 713 C C . LYS A 1 94 ? 18.764 -3.562 5.264 1.00 75.38 94 LYS A C 1
ATOM 715 O O . LYS A 1 94 ? 19.971 -3.630 5.047 1.00 75.38 94 LYS A O 1
ATOM 720 N N . GLU A 1 95 ? 17.985 -4.619 5.432 1.00 77.62 95 GLU A N 1
ATOM 721 C CA . GLU A 1 95 ? 18.385 -6.019 5.431 1.00 77.62 95 GLU A CA 1
ATOM 722 C C . GLU A 1 95 ? 18.899 -6.424 4.047 1.00 77.62 95 GLU A C 1
ATOM 724 O O . GLU A 1 95 ? 20.020 -6.918 3.931 1.00 77.62 95 GLU A O 1
ATOM 729 N N . ALA A 1 96 ? 18.138 -6.114 2.989 1.00 75.88 96 ALA A N 1
ATOM 730 C CA . ALA A 1 96 ? 18.516 -6.390 1.606 1.00 75.88 96 ALA A CA 1
ATOM 731 C C . ALA A 1 96 ? 19.845 -5.721 1.226 1.00 75.88 96 ALA A C 1
ATOM 733 O O . ALA A 1 96 ? 20.680 -6.340 0.561 1.00 75.88 96 ALA A O 1
ATOM 734 N N . ARG A 1 97 ? 20.071 -4.481 1.686 1.00 79.56 97 ARG A N 1
ATOM 735 C CA . ARG A 1 97 ? 21.332 -3.750 1.476 1.00 79.56 97 ARG A CA 1
ATOM 736 C C . ARG A 1 97 ? 22.490 -4.343 2.264 1.00 79.56 97 ARG A C 1
ATOM 738 O O . ARG A 1 97 ? 23.574 -4.495 1.709 1.00 79.56 97 ARG A O 1
ATOM 745 N N . ALA A 1 98 ? 22.274 -4.691 3.533 1.00 79.69 98 ALA A N 1
ATOM 746 C CA . ALA A 1 98 ? 23.295 -5.329 4.362 1.00 79.69 98 ALA A CA 1
ATOM 747 C C . ALA A 1 98 ? 23.734 -6.683 3.778 1.00 79.69 98 ALA A C 1
ATOM 749 O O . ALA A 1 98 ? 24.919 -7.006 3.800 1.00 79.69 98 ALA A O 1
ATOM 750 N N . ALA A 1 99 ? 22.792 -7.427 3.197 1.00 82.12 99 ALA A N 1
ATOM 751 C CA . ALA A 1 99 ? 23.039 -8.690 2.510 1.00 82.12 99 ALA A CA 1
ATOM 752 C C . ALA A 1 99 ? 23.571 -8.532 1.071 1.00 82.12 99 ALA A C 1
ATOM 754 O O . ALA A 1 99 ? 23.839 -9.538 0.421 1.00 82.12 99 ALA A O 1
ATOM 755 N N . GLN A 1 100 ? 23.696 -7.299 0.554 1.00 78.75 100 GLN A N 1
ATOM 756 C CA . GLN A 1 100 ? 24.021 -7.011 -0.854 1.00 78.75 100 GLN A CA 1
ATOM 757 C C . GLN A 1 100 ? 23.126 -7.767 -1.853 1.00 78.75 100 GLN A C 1
ATOM 759 O O . GLN A 1 100 ? 23.546 -8.118 -2.955 1.00 78.75 100 GLN A O 1
ATOM 764 N N . SER A 1 101 ? 21.877 -8.023 -1.465 1.00 80.94 101 SER A N 1
ATOM 765 C CA . SER A 1 101 ? 20.909 -8.701 -2.320 1.00 80.94 101 SER A CA 1
ATOM 766 C C . SER A 1 101 ? 20.460 -7.789 -3.467 1.00 80.94 101 SER A C 1
ATOM 768 O O . SER A 1 101 ? 20.429 -6.560 -3.347 1.00 80.94 101 SER A O 1
ATOM 770 N N . GLY A 1 102 ? 20.080 -8.399 -4.590 1.00 80.75 102 GLY A N 1
ATOM 771 C CA . GLY A 1 102 ? 19.466 -7.705 -5.725 1.00 80.75 102 GLY A CA 1
ATOM 772 C C . GLY A 1 102 ? 17.977 -7.405 -5.533 1.00 80.75 102 GLY A C 1
ATOM 773 O O . GLY A 1 102 ? 17.317 -7.066 -6.513 1.00 80.75 102 GLY A O 1
ATOM 774 N N . GLU A 1 103 ? 17.444 -7.568 -4.321 1.00 87.06 103 GLU A N 1
ATOM 775 C CA . GLU A 1 103 ? 16.017 -7.470 -4.018 1.00 87.06 103 GLU A CA 1
ATOM 776 C C . GLU A 1 103 ? 15.609 -6.047 -3.632 1.00 87.06 103 GLU A C 1
ATOM 778 O O . GLU A 1 103 ? 16.335 -5.313 -2.953 1.00 87.06 103 GLU A O 1
ATOM 783 N N . PHE A 1 104 ? 14.420 -5.668 -4.083 1.00 89.31 104 PHE A N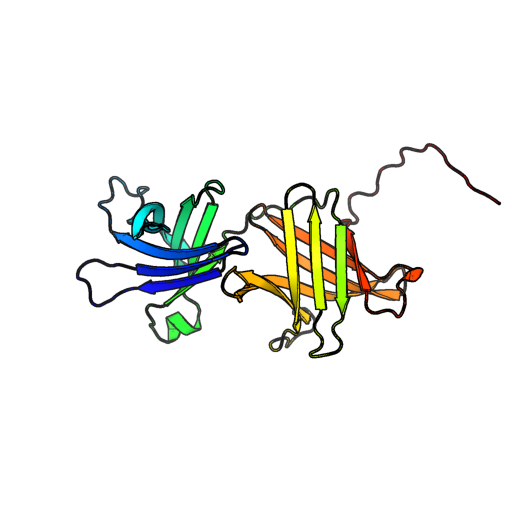 1
ATOM 784 C CA . PHE A 1 104 ? 13.757 -4.406 -3.807 1.00 89.31 104 PHE A CA 1
ATOM 785 C C . PHE A 1 104 ? 12.310 -4.692 -3.407 1.00 89.31 104 PHE A C 1
ATOM 787 O O . PHE A 1 104 ? 11.636 -5.535 -4.001 1.00 89.31 104 PHE A O 1
ATOM 794 N N . GLU A 1 105 ? 11.820 -3.933 -2.440 1.00 88.12 105 GLU A N 1
ATOM 795 C CA . GLU A 1 105 ? 10.419 -3.881 -2.051 1.00 88.12 105 GLU A CA 1
ATOM 796 C C . GLU A 1 105 ? 9.724 -2.762 -2.831 1.00 88.12 105 GLU A C 1
ATOM 798 O O . GLU A 1 105 ? 10.201 -1.625 -2.869 1.00 88.12 105 GLU A O 1
ATOM 803 N N . ILE A 1 106 ? 8.601 -3.078 -3.474 1.00 87.12 106 ILE A N 1
ATOM 804 C CA . ILE A 1 106 ? 7.772 -2.094 -4.166 1.00 87.12 106 ILE A CA 1
ATOM 805 C C . ILE A 1 106 ? 6.783 -1.510 -3.166 1.00 87.12 106 ILE A C 1
ATOM 807 O O . ILE A 1 106 ? 5.878 -2.199 -2.697 1.00 87.12 106 ILE A O 1
ATOM 811 N N . ILE A 1 107 ? 6.927 -0.215 -2.910 1.00 80.00 107 ILE A N 1
ATOM 812 C CA . ILE A 1 107 ? 6.069 0.562 -2.023 1.00 80.00 107 ILE A CA 1
ATOM 813 C C . ILE A 1 107 ? 5.255 1.587 -2.825 1.00 80.00 107 ILE A C 1
ATOM 815 O O . ILE A 1 107 ? 5.734 2.118 -3.837 1.00 80.00 107 ILE A O 1
ATOM 819 N N . PRO A 1 108 ? 4.018 1.896 -2.408 1.00 74.94 108 PRO A N 1
ATOM 820 C CA . PRO A 1 108 ? 3.232 2.936 -3.052 1.00 74.94 108 PRO A CA 1
ATOM 821 C C . PRO A 1 108 ? 3.904 4.300 -2.858 1.00 74.94 108 PRO A C 1
ATOM 823 O O . PRO A 1 108 ? 4.472 4.582 -1.801 1.00 74.94 108 PRO A O 1
ATOM 826 N N . LEU A 1 109 ? 3.813 5.174 -3.865 1.00 71.12 109 LEU A N 1
ATOM 827 C CA . LEU A 1 109 ? 4.084 6.589 -3.638 1.00 71.12 109 LEU A CA 1
ATOM 828 C C . LEU A 1 109 ? 2.856 7.183 -2.947 1.00 71.12 109 LEU A C 1
ATOM 830 O O . LEU A 1 109 ? 1.855 7.470 -3.600 1.00 71.12 109 LEU A O 1
ATOM 834 N N . VAL A 1 110 ? 2.922 7.329 -1.627 1.00 61.41 110 VAL A N 1
ATOM 835 C CA . VAL A 1 110 ? 1.863 7.992 -0.865 1.00 61.41 110 VAL A CA 1
ATOM 836 C C . VAL A 1 110 ? 1.932 9.485 -1.175 1.00 61.41 110 VAL A C 1
ATOM 838 O O . VAL A 1 110 ? 2.998 10.099 -1.077 1.00 61.41 110 VAL A O 1
ATOM 841 N N . SER A 1 111 ? 0.816 10.073 -1.612 1.00 55.84 111 SER A N 1
ATOM 842 C CA . SER A 1 111 ? 0.726 11.527 -1.698 1.00 55.84 111 SER A CA 1
ATOM 843 C C . SER A 1 111 ? 0.830 12.069 -0.266 1.00 55.84 111 SER A C 1
ATOM 845 O O . SER A 1 111 ? 0.167 11.566 0.635 1.00 55.84 111 SER A O 1
ATOM 847 N N . ASN A 1 112 ? 1.636 13.105 -0.017 1.00 54.78 112 ASN A N 1
ATOM 848 C CA . ASN A 1 112 ? 1.695 13.743 1.311 1.00 54.78 112 ASN A CA 1
ATOM 849 C C . ASN A 1 112 ? 0.389 14.501 1.662 1.00 54.78 112 ASN A C 1
ATOM 851 O O . ASN A 1 112 ? 0.380 15.341 2.562 1.00 54.78 112 ASN A O 1
ATOM 855 N N . GLY A 1 113 ? -0.691 14.280 0.907 1.00 60.03 113 GLY A N 1
ATOM 856 C CA . GLY A 1 113 ? -2.001 14.852 1.154 1.00 60.03 113 GLY A CA 1
ATOM 857 C C . GLY A 1 113 ? -2.768 14.034 2.188 1.00 60.03 113 GLY A C 1
ATOM 858 O O . GLY A 1 113 ? -2.740 12.806 2.187 1.00 60.03 113 GLY A O 1
ATOM 859 N N . LEU A 1 114 ? -3.493 14.732 3.056 1.00 64.75 114 LEU A N 1
ATOM 860 C CA . LEU A 1 114 ? -4.534 14.126 3.877 1.00 64.75 114 LEU A CA 1
ATOM 861 C C . LEU A 1 114 ? -5.810 14.060 3.041 1.00 64.75 114 LEU A C 1
ATOM 863 O O . LEU A 1 114 ? -6.286 15.090 2.552 1.00 64.75 114 LEU A O 1
ATOM 867 N N . MET A 1 115 ? -6.379 12.866 2.884 1.00 69.12 115 MET A N 1
ATOM 868 C CA . MET A 1 115 ? -7.716 12.753 2.317 1.00 69.12 115 MET A CA 1
ATOM 869 C C . MET A 1 115 ? -8.737 13.272 3.325 1.00 69.12 115 MET A C 1
ATOM 871 O O . MET A 1 115 ? -8.777 12.827 4.475 1.00 69.12 115 MET A O 1
ATOM 875 N N . LYS A 1 116 ? -9.602 14.197 2.890 1.00 66.94 116 LYS A N 1
ATOM 876 C CA . LYS A 1 116 ? -10.749 14.604 3.705 1.00 66.94 116 LYS A CA 1
ATOM 877 C C . LYS A 1 116 ? -11.704 13.420 3.826 1.00 66.94 116 LYS A C 1
ATOM 879 O O . LYS A 1 116 ? -12.190 12.898 2.823 1.00 66.94 116 LYS A O 1
ATOM 884 N N . SER A 1 117 ? -11.968 13.023 5.065 1.00 61.97 117 SER A N 1
ATOM 885 C CA . SER A 1 117 ? -12.883 11.942 5.423 1.00 61.97 117 SER A CA 1
ATOM 886 C C . SER A 1 117 ? -14.333 12.416 5.248 1.00 61.97 117 SER A C 1
ATOM 888 O O . SER A 1 117 ? -15.028 12.700 6.218 1.00 61.97 117 SER A O 1
ATOM 890 N N . GLY A 1 118 ? -14.754 12.625 3.991 1.00 65.62 118 GLY A N 1
ATOM 891 C CA . GLY A 1 118 ? -16.151 12.897 3.620 1.00 65.62 118 GLY A CA 1
ATOM 892 C C . GLY A 1 118 ? -17.067 11.719 3.981 1.00 65.62 118 GLY A C 1
ATOM 893 O O . GLY A 1 118 ? -16.722 10.938 4.855 1.00 65.62 118 GLY A O 1
ATOM 894 N N . SER A 1 119 ? -18.224 11.558 3.326 1.00 74.06 119 SER A N 1
ATOM 895 C CA . SER A 1 119 ? -19.161 10.441 3.569 1.00 74.06 119 SER A CA 1
ATOM 896 C C . SER A 1 119 ? -18.464 9.072 3.526 1.00 74.06 119 SER A C 1
ATOM 898 O O . SER A 1 119 ? -18.329 8.470 2.460 1.00 74.06 119 SER A O 1
ATOM 900 N N . ILE A 1 120 ? -18.003 8.609 4.687 1.00 84.69 120 ILE A N 1
ATOM 901 C CA . ILE A 1 120 ? -17.320 7.343 4.895 1.00 84.69 120 ILE A CA 1
ATOM 902 C C . ILE A 1 120 ? -18.168 6.507 5.832 1.00 84.69 120 ILE A C 1
ATOM 904 O O . ILE A 1 120 ? -18.775 7.014 6.776 1.00 84.69 120 ILE A O 1
ATOM 908 N N . SER A 1 121 ? -18.226 5.226 5.532 1.00 87.75 121 SER A N 1
ATOM 909 C CA . SER A 1 121 ? -18.937 4.232 6.315 1.00 87.75 121 SER A CA 1
ATOM 910 C C . SER A 1 121 ? -18.124 2.955 6.311 1.00 87.75 121 SER A C 1
ATOM 912 O O . SER A 1 121 ? -17.262 2.756 5.456 1.00 87.75 121 SER A O 1
ATOM 914 N N . GLY A 1 122 ? -18.384 2.094 7.271 1.00 92.06 122 GLY A N 1
ATOM 915 C CA . GLY A 1 122 ? -17.679 0.838 7.378 1.00 92.06 122 GLY A CA 1
ATOM 916 C C . GLY A 1 122 ? -17.990 0.185 8.699 1.00 92.06 122 GLY A C 1
ATOM 917 O O . GLY A 1 122 ? -18.457 0.837 9.636 1.00 92.06 122 GLY A O 1
ATOM 918 N N . GLU A 1 123 ? -17.685 -1.094 8.765 1.00 93.62 123 GLU A N 1
ATOM 919 C CA . GLU A 1 123 ? -17.791 -1.872 9.982 1.00 93.62 123 GLU A CA 1
ATOM 920 C C . GLU A 1 123 ? -16.509 -2.660 10.174 1.00 93.62 123 GLU A C 1
ATOM 922 O O . GLU A 1 123 ? -15.864 -3.093 9.219 1.00 93.62 123 GLU A O 1
ATOM 927 N N . LEU A 1 124 ? -16.148 -2.833 11.434 1.00 94.00 124 LEU A N 1
ATOM 928 C CA . LEU A 1 124 ? -15.051 -3.669 11.869 1.00 94.00 124 LEU A CA 1
ATOM 929 C C . LEU A 1 124 ? -15.603 -4.658 12.889 1.00 94.00 124 LEU A C 1
ATOM 931 O O . LEU A 1 124 ? -16.315 -4.266 13.805 1.00 94.00 124 LEU A O 1
ATOM 935 N N . THR A 1 125 ? -15.275 -5.931 12.741 1.00 94.00 125 THR A N 1
ATOM 936 C CA . THR A 1 125 ? -15.706 -7.000 13.637 1.00 94.00 125 THR A CA 1
ATOM 937 C C . THR A 1 125 ? -14.475 -7.682 14.213 1.00 94.00 125 THR A C 1
ATOM 939 O O . THR A 1 125 ? -13.581 -8.090 13.468 1.00 94.00 125 THR A O 1
ATOM 942 N N . ALA A 1 126 ? -14.410 -7.763 15.541 1.00 90.94 126 ALA A N 1
ATOM 943 C CA . ALA A 1 126 ? -13.402 -8.546 16.240 1.00 90.94 126 ALA A CA 1
ATOM 944 C C . ALA A 1 126 ? -13.559 -10.024 15.871 1.00 90.94 126 ALA A C 1
ATOM 946 O O . ALA A 1 126 ? -14.673 -10.524 15.761 1.00 90.94 126 ALA A O 1
ATOM 947 N N . MET A 1 127 ? -12.446 -10.710 15.651 1.00 88.19 127 MET A N 1
ATOM 948 C CA . MET A 1 127 ? -12.437 -12.139 15.369 1.00 88.19 127 MET A CA 1
ATOM 949 C C . MET A 1 127 ? -12.239 -12.919 16.668 1.00 88.19 127 MET A C 1
ATOM 951 O O . MET A 1 127 ? -11.491 -12.498 17.549 1.00 88.19 127 MET A O 1
ATOM 955 N N . ASP A 1 128 ? -12.877 -14.086 16.769 1.00 79.00 128 ASP A N 1
ATOM 956 C CA . ASP A 1 128 ? -12.774 -14.953 17.953 1.00 79.00 128 ASP A CA 1
ATOM 957 C C . ASP A 1 128 ? -11.352 -15.532 18.157 1.00 79.00 128 ASP A C 1
ATOM 959 O O . ASP A 1 128 ? -11.042 -16.048 19.231 1.00 79.00 128 ASP A O 1
ATOM 963 N N . ALA A 1 129 ? -10.483 -15.457 17.140 1.00 66.69 129 ALA A N 1
ATOM 964 C CA . ALA A 1 129 ? -9.108 -15.953 17.155 1.00 66.69 129 ALA A CA 1
ATOM 965 C C . ALA A 1 129 ? -8.095 -14.854 16.767 1.00 66.69 129 ALA A C 1
ATOM 967 O O . ALA A 1 129 ? -8.407 -13.937 16.009 1.00 66.69 129 ALA A O 1
ATOM 968 N N . ASP A 1 130 ? -6.867 -14.983 17.278 1.00 67.00 130 ASP A N 1
ATOM 969 C CA . ASP A 1 130 ? -5.667 -14.240 16.852 1.00 67.00 130 ASP A CA 1
ATOM 970 C C . ASP A 1 130 ? -5.641 -12.723 17.113 1.00 67.00 130 ASP A C 1
ATOM 972 O O . ASP A 1 130 ? -4.879 -12.006 16.462 1.00 67.00 130 ASP A O 1
ATOM 976 N N . ASN A 1 131 ? -6.451 -12.221 18.060 1.00 83.94 131 ASN A N 1
ATOM 977 C CA . ASN A 1 131 ? -6.581 -10.781 18.348 1.00 83.94 131 ASN A CA 1
ATOM 978 C C . ASN A 1 131 ? -6.772 -9.949 17.066 1.00 83.94 131 ASN A C 1
ATOM 980 O O . ASN A 1 131 ? -6.297 -8.819 16.964 1.00 83.94 131 ASN A O 1
ATOM 984 N N . ALA A 1 132 ? -7.423 -10.523 16.058 1.00 88.12 132 ALA A N 1
ATOM 985 C CA . ALA A 1 132 ? -7.562 -9.915 14.751 1.00 88.12 132 ALA A CA 1
ATOM 986 C C . ALA A 1 132 ? -8.926 -9.240 14.612 1.00 88.12 132 ALA A C 1
ATOM 988 O O . ALA A 1 132 ? -9.881 -9.540 15.330 1.00 88.12 132 ALA A O 1
ATOM 989 N N . PHE A 1 133 ? -9.026 -8.338 13.644 1.00 94.31 133 PHE A N 1
ATOM 990 C CA . PHE A 1 133 ? -10.307 -7.791 13.221 1.00 94.31 133 PHE A CA 1
ATOM 991 C C . PHE A 1 133 ? -10.442 -7.924 11.712 1.00 94.31 133 PHE A C 1
ATOM 993 O O . PHE A 1 133 ? -9.457 -7.823 10.983 1.00 94.31 133 PHE A O 1
ATOM 1000 N N . THR A 1 134 ? -11.670 -8.077 11.233 1.00 94.31 134 THR A N 1
ATOM 1001 C CA . THR A 1 134 ? -11.996 -7.965 9.810 1.00 94.31 134 THR A CA 1
ATOM 1002 C C . THR A 1 134 ? -13.047 -6.899 9.606 1.00 94.31 134 THR A C 1
ATOM 1004 O O . THR A 1 134 ? -13.903 -6.688 10.464 1.00 94.31 134 THR A O 1
ATOM 1007 N N . GLY A 1 135 ? -12.976 -6.196 8.490 1.00 93.44 135 GLY A N 1
ATOM 1008 C CA . GLY A 1 135 ? -13.920 -5.137 8.223 1.00 93.44 135 GLY A CA 1
ATOM 1009 C C . GLY A 1 135 ? -13.841 -4.622 6.809 1.00 93.44 135 GLY A C 1
ATOM 1010 O O . GLY A 1 135 ? -13.059 -5.090 5.980 1.00 93.44 135 GLY A O 1
ATOM 1011 N N . TYR A 1 136 ? -14.660 -3.615 6.566 1.00 93.19 136 TYR A N 1
ATOM 1012 C CA . TYR A 1 136 ? -14.636 -2.862 5.331 1.00 93.19 136 TYR A CA 1
ATOM 1013 C C . TYR A 1 136 ? -14.748 -1.372 5.622 1.00 93.19 136 TYR A C 1
ATOM 1015 O O . TYR A 1 136 ? -15.264 -0.943 6.657 1.00 93.19 136 TYR A O 1
ATOM 1023 N N . ILE A 1 137 ? -14.236 -0.575 4.696 1.00 89.81 137 ILE A N 1
ATOM 1024 C CA . ILE A 1 137 ? -14.379 0.869 4.700 1.00 89.81 137 ILE A CA 1
ATOM 1025 C C . ILE A 1 137 ? -14.696 1.332 3.288 1.00 89.81 137 ILE A C 1
ATOM 1027 O O . ILE A 1 137 ? -13.981 1.032 2.333 1.00 89.81 137 ILE A O 1
ATOM 1031 N N . ALA A 1 138 ? -15.784 2.077 3.175 1.00 87.06 138 ALA A N 1
ATOM 1032 C CA . ALA A 1 138 ? -16.337 2.511 1.913 1.00 87.06 138 ALA A CA 1
ATOM 1033 C C . ALA A 1 138 ? -16.653 4.005 1.944 1.00 87.06 138 ALA A C 1
ATOM 1035 O O . ALA A 1 138 ? -17.160 4.550 2.929 1.00 87.06 138 ALA A O 1
ATOM 1036 N N . ASN A 1 139 ? -16.389 4.661 0.823 1.00 81.56 139 ASN A N 1
ATOM 1037 C CA . ASN A 1 139 ? -16.892 5.987 0.502 1.00 81.56 139 ASN A CA 1
ATOM 1038 C C . ASN A 1 139 ? -17.369 6.006 -0.962 1.00 81.56 139 ASN A C 1
ATOM 1040 O O . ASN A 1 139 ? -17.411 4.981 -1.635 1.00 81.56 139 ASN A O 1
ATOM 1044 N N . MET A 1 140 ? -17.717 7.181 -1.490 1.00 78.19 140 MET A N 1
ATOM 1045 C CA . MET A 1 140 ? -18.174 7.301 -2.884 1.00 78.19 140 MET A CA 1
ATOM 1046 C C . MET A 1 140 ? -17.123 6.917 -3.943 1.00 78.19 140 MET A C 1
ATOM 1048 O O . MET A 1 140 ? -17.480 6.695 -5.097 1.00 78.19 140 MET A O 1
ATOM 1052 N N . MET A 1 141 ? -15.840 6.888 -3.581 1.00 70.62 141 MET A N 1
ATOM 1053 C CA . MET A 1 141 ? -14.711 6.701 -4.497 1.00 70.62 141 MET A CA 1
ATOM 1054 C C . MET A 1 141 ? -14.102 5.300 -4.420 1.00 70.62 141 MET A C 1
ATOM 1056 O O . MET A 1 141 ? -13.503 4.838 -5.394 1.00 70.62 141 MET A O 1
ATOM 1060 N N . PHE A 1 142 ? -14.227 4.616 -3.285 1.00 76.94 142 PHE A N 1
ATOM 1061 C CA . PHE A 1 142 ? -13.691 3.276 -3.115 1.00 76.94 142 PHE A CA 1
ATOM 1062 C C . PHE A 1 142 ? -14.458 2.467 -2.072 1.00 76.94 142 PHE A C 1
ATOM 1064 O O . PHE A 1 142 ? -15.114 3.004 -1.183 1.00 76.94 142 PHE A O 1
ATOM 1071 N N . ASP A 1 143 ? -14.279 1.157 -2.182 1.00 84.88 143 ASP A N 1
ATOM 1072 C CA . ASP A 1 143 ? -14.661 0.154 -1.201 1.00 84.88 143 ASP A CA 1
ATOM 1073 C C . ASP A 1 143 ? -13.423 -0.708 -0.928 1.00 84.88 143 ASP A C 1
ATOM 1075 O O . ASP A 1 143 ? -12.702 -1.082 -1.867 1.00 84.88 143 ASP A O 1
ATOM 1079 N N . LEU A 1 144 ? -13.111 -0.917 0.346 1.00 86.81 144 LEU A N 1
ATOM 1080 C CA . LEU A 1 144 ? -11.903 -1.589 0.795 1.00 86.81 144 LEU A CA 1
ATOM 1081 C C . LEU A 1 144 ? -12.236 -2.566 1.917 1.00 86.81 144 LEU A C 1
ATOM 1083 O O . LEU A 1 144 ? -12.479 -2.154 3.047 1.00 86.81 144 LEU A O 1
ATOM 1087 N N . GLU A 1 145 ? -12.151 -3.854 1.613 1.00 91.12 145 GLU A N 1
ATOM 1088 C CA . GLU A 1 145 ? -12.113 -4.921 2.610 1.00 91.12 145 GLU A CA 1
ATOM 1089 C C . GLU A 1 145 ? -10.697 -5.047 3.180 1.00 91.12 145 GLU A C 1
ATOM 1091 O O . GLU A 1 145 ? -9.711 -5.025 2.433 1.00 91.12 145 GLU A O 1
ATOM 1096 N N . PHE A 1 146 ? -10.584 -5.176 4.500 1.00 92.44 146 PHE A N 1
ATOM 1097 C CA . PHE A 1 146 ? -9.302 -5.252 5.191 1.00 92.44 146 PHE A CA 1
ATOM 1098 C C . PHE A 1 146 ? -9.354 -6.126 6.448 1.00 92.44 146 PHE A C 1
ATOM 1100 O O . PHE A 1 146 ? -10.412 -6.479 6.972 1.00 92.44 146 PHE A O 1
ATOM 1107 N N . MET A 1 147 ? -8.166 -6.455 6.947 1.00 93.94 147 MET A N 1
ATOM 1108 C CA . MET A 1 147 ? -7.949 -7.107 8.232 1.00 93.94 147 MET A CA 1
ATOM 1109 C C . MET A 1 147 ? -6.988 -6.280 9.084 1.00 93.94 147 MET A C 1
ATOM 1111 O O . MET A 1 147 ? -6.032 -5.703 8.566 1.00 93.94 147 MET A O 1
ATOM 1115 N N . LEU A 1 148 ? -7.220 -6.235 10.393 1.00 94.19 148 LEU A N 1
ATOM 1116 C CA . LEU A 1 148 ? -6.224 -5.809 11.373 1.00 94.19 148 LEU A CA 1
ATOM 1117 C C . LEU A 1 148 ? -5.577 -7.059 11.937 1.00 94.19 148 LEU A C 1
ATOM 1119 O O . LEU A 1 148 ? -6.254 -7.890 12.537 1.00 94.19 148 LEU A O 1
ATOM 1123 N N . ILE A 1 149 ? -4.267 -7.156 11.759 1.00 93.25 149 ILE A N 1
ATOM 1124 C CA . ILE A 1 149 ? -3.452 -8.228 12.317 1.00 93.25 149 ILE A CA 1
ATOM 1125 C C . ILE A 1 149 ? -2.589 -7.639 13.424 1.00 93.25 149 ILE A C 1
ATOM 1127 O O . ILE A 1 149 ? -2.019 -6.559 13.251 1.00 93.25 149 ILE A O 1
ATOM 1131 N N . GLU A 1 150 ? -2.479 -8.332 14.555 1.00 92.62 150 GLU A N 1
ATOM 1132 C CA . GLU A 1 150 ? -1.656 -7.880 15.677 1.00 92.62 150 GLU A CA 1
ATOM 1133 C C . GLU A 1 150 ? -0.208 -7.603 15.228 1.00 92.62 150 GLU A C 1
ATOM 1135 O O . GLU A 1 150 ? 0.414 -8.346 14.452 1.00 92.62 150 GLU A O 1
ATOM 1140 N N . ASN A 1 151 ? 0.335 -6.475 15.680 1.00 88.88 151 ASN A N 1
ATOM 1141 C CA . ASN A 1 151 ? 1.699 -6.082 15.384 1.00 88.88 151 ASN A CA 1
ATOM 1142 C C . ASN A 1 151 ? 2.670 -6.780 16.341 1.00 88.88 151 ASN A C 1
ATOM 1144 O O . ASN A 1 151 ? 3.068 -6.233 17.368 1.00 88.88 151 ASN A O 1
ATOM 1148 N N . SER A 1 152 ? 3.143 -7.957 15.937 1.00 86.00 152 SER A N 1
ATOM 1149 C CA . SER A 1 152 ? 4.145 -8.741 16.672 1.00 86.00 152 SER A CA 1
ATOM 1150 C C . SER A 1 152 ? 5.493 -8.032 16.881 1.00 86.00 152 SER A C 1
ATOM 1152 O O . SER A 1 152 ? 6.338 -8.537 17.613 1.00 86.00 152 SER A O 1
ATOM 1154 N N . TYR A 1 153 ? 5.724 -6.888 16.229 1.00 80.19 153 TYR A N 1
ATOM 1155 C CA . TYR A 1 153 ? 6.932 -6.072 16.375 1.00 80.19 153 TYR A CA 1
ATOM 1156 C C . TYR A 1 153 ? 6.719 -4.830 17.259 1.00 80.19 153 TYR A C 1
ATOM 1158 O O . TYR A 1 153 ? 7.603 -3.971 17.327 1.00 80.19 153 TYR A O 1
ATOM 1166 N N . LYS A 1 154 ? 5.561 -4.684 17.922 1.00 85.00 154 LYS A N 1
ATOM 1167 C CA . LYS A 1 154 ? 5.332 -3.598 18.887 1.00 85.00 154 LYS A CA 1
ATOM 1168 C C . LYS A 1 154 ? 6.299 -3.753 20.071 1.00 85.00 154 LYS A C 1
ATOM 1170 O O . LYS A 1 154 ? 6.298 -4.761 20.766 1.00 85.00 154 LYS A O 1
ATOM 1175 N N . SER A 1 155 ? 7.127 -2.732 20.287 1.00 85.31 155 SER A N 1
ATOM 1176 C CA . SER A 1 155 ? 8.125 -2.666 21.367 1.00 85.31 155 SER A CA 1
ATOM 1177 C C . SER A 1 155 ? 7.970 -1.430 22.255 1.00 85.31 155 SER A C 1
ATOM 1179 O O . SER A 1 155 ? 8.559 -1.370 23.329 1.00 85.31 155 SER A O 1
ATOM 1181 N N . GLU A 1 156 ? 7.196 -0.443 21.804 1.00 86.56 156 GLU A N 1
ATOM 1182 C CA . GLU A 1 156 ? 6.928 0.818 22.492 1.00 86.56 156 GLU A CA 1
ATOM 1183 C C . GLU A 1 156 ? 5.439 1.141 22.394 1.00 86.56 156 GLU A C 1
ATOM 1185 O O . GLU A 1 156 ? 4.774 0.731 21.444 1.00 86.56 156 GLU A O 1
ATOM 1190 N N . GLU A 1 157 ? 4.911 1.907 23.346 1.00 83.44 157 GLU A N 1
ATOM 1191 C CA . GLU A 1 157 ? 3.476 2.217 23.392 1.00 83.44 157 GLU A CA 1
ATOM 1192 C C . GLU A 1 157 ? 3.004 3.088 22.220 1.00 83.44 157 GLU A C 1
ATOM 1194 O O . GLU A 1 157 ? 1.858 3.013 21.792 1.00 83.44 157 GLU A O 1
ATOM 1199 N N . THR A 1 158 ? 3.908 3.886 21.656 1.00 84.44 158 THR A N 1
ATOM 1200 C CA . THR A 1 158 ? 3.648 4.724 20.480 1.00 84.44 158 THR A CA 1
ATOM 1201 C C . THR A 1 158 ? 3.564 3.915 19.183 1.00 84.44 158 THR A C 1
ATOM 1203 O O . THR A 1 158 ? 3.021 4.400 18.185 1.00 84.44 158 THR A O 1
ATOM 1206 N N . HIS A 1 159 ? 4.098 2.689 19.166 1.00 86.44 159 HIS A N 1
ATOM 1207 C CA . HIS A 1 159 ? 4.019 1.815 18.002 1.00 86.44 159 HIS A CA 1
ATOM 1208 C C . HIS A 1 159 ? 2.586 1.307 17.816 1.00 86.44 159 HIS A C 1
ATOM 1210 O O . HIS A 1 159 ? 1.869 1.105 18.797 1.00 86.44 159 HIS A O 1
ATOM 1216 N N . PRO A 1 160 ? 2.163 1.077 16.563 1.00 91.62 160 PRO A N 1
ATOM 1217 C CA . PRO A 1 160 ? 0.825 0.578 16.296 1.00 91.62 160 PRO A CA 1
ATOM 1218 C C . PRO A 1 160 ? 0.607 -0.798 16.911 1.00 91.62 160 PRO A C 1
ATOM 1220 O O . PRO A 1 160 ? 1.495 -1.652 16.850 1.00 91.62 160 PRO A O 1
ATOM 1223 N N . ASP A 1 161 ? -0.591 -1.008 17.445 1.00 92.50 161 ASP A N 1
ATOM 1224 C CA . ASP A 1 161 ? -1.056 -2.295 17.966 1.00 92.50 161 ASP A CA 1
ATOM 1225 C C . ASP A 1 161 ? -1.365 -3.276 16.836 1.00 92.50 161 ASP A C 1
ATOM 1227 O O . ASP A 1 161 ? -1.139 -4.475 16.975 1.00 92.50 161 ASP A O 1
ATOM 1231 N N . TYR A 1 162 ? -1.816 -2.762 15.687 1.00 94.69 162 TYR A N 1
ATOM 1232 C CA . TYR A 1 162 ? -2.201 -3.575 14.539 1.00 94.69 162 TYR A CA 1
ATOM 1233 C C . TYR A 1 162 ? -1.598 -3.056 13.237 1.00 94.69 162 TYR A C 1
ATOM 1235 O O . TYR A 1 162 ? -1.460 -1.848 13.013 1.00 94.69 162 TYR A O 1
ATOM 1243 N N . ARG A 1 163 ? -1.297 -3.982 12.328 1.00 93.00 163 ARG A N 1
ATOM 1244 C CA . ARG A 1 163 ? -1.080 -3.695 10.907 1.00 93.00 163 ARG A CA 1
ATOM 1245 C C . ARG A 1 163 ? -2.389 -3.903 10.156 1.00 93.00 163 ARG A C 1
ATOM 1247 O O . ARG A 1 163 ? -3.088 -4.881 10.397 1.00 93.00 163 ARG A O 1
ATOM 1254 N N . ILE A 1 164 ? -2.709 -2.982 9.254 1.00 92.69 164 ILE A N 1
ATOM 1255 C CA . ILE A 1 164 ? -3.885 -3.104 8.391 1.00 92.69 164 ILE A CA 1
ATOM 1256 C C . ILE A 1 164 ? -3.430 -3.785 7.106 1.00 92.69 164 ILE A C 1
ATOM 1258 O O . ILE A 1 164 ? -2.486 -3.311 6.475 1.00 92.69 164 ILE A O 1
ATOM 1262 N N . GLU A 1 165 ? -4.075 -4.877 6.722 1.00 92.12 165 GLU A N 1
ATOM 1263 C CA . GLU A 1 165 ? -3.755 -5.655 5.528 1.00 92.12 165 GLU A CA 1
ATOM 1264 C C . GLU A 1 165 ? -4.977 -5.819 4.628 1.00 92.12 165 GLU A C 1
ATOM 1266 O O . GLU A 1 165 ? -6.101 -5.960 5.102 1.00 92.12 165 GLU A O 1
ATOM 1271 N N . VAL A 1 166 ? -4.751 -5.833 3.317 1.00 90.06 166 VAL A N 1
ATOM 1272 C CA . VAL A 1 166 ? -5.744 -6.247 2.317 1.00 90.06 166 VAL A CA 1
ATOM 1273 C C . VAL A 1 166 ? -5.190 -7.399 1.503 1.00 90.06 166 VAL A C 1
ATOM 1275 O O . VAL A 1 166 ? -3.976 -7.550 1.386 1.00 90.06 166 VAL A O 1
ATOM 1278 N N . SER A 1 167 ? -6.068 -8.193 0.903 1.00 88.00 167 SER A N 1
ATOM 1279 C CA . SER A 1 167 ? -5.643 -9.283 0.027 1.00 88.00 167 SER A CA 1
ATOM 1280 C C . SER A 1 167 ? -5.588 -8.827 -1.427 1.00 88.00 167 SER A C 1
ATOM 1282 O O . SER A 1 167 ? -6.474 -8.120 -1.911 1.00 88.00 167 SER A O 1
ATOM 1284 N N . SER A 1 168 ? -4.555 -9.255 -2.148 1.00 85.75 168 SER A N 1
ATOM 1285 C CA . SER A 1 168 ? -4.585 -9.240 -3.609 1.00 85.75 168 SER A CA 1
ATOM 1286 C C . SER A 1 168 ? -5.557 -10.303 -4.149 1.00 85.75 168 SER A C 1
ATOM 1288 O O . SER A 1 168 ? -5.920 -11.224 -3.414 1.00 85.75 168 SER A O 1
ATOM 1290 N N . PRO A 1 169 ? -5.959 -10.257 -5.434 1.00 84.81 169 PRO A N 1
ATOM 1291 C CA . PRO A 1 169 ? -6.760 -11.317 -6.049 1.00 84.81 169 PRO A CA 1
ATOM 1292 C C . PRO A 1 169 ? -6.156 -12.724 -5.942 1.00 84.81 169 PRO A C 1
ATOM 1294 O O . PRO A 1 169 ? -6.892 -13.708 -5.953 1.00 84.81 169 PRO A O 1
ATOM 1297 N N . ARG A 1 170 ? -4.826 -12.840 -5.845 1.00 86.88 170 ARG A N 1
ATOM 1298 C CA . ARG A 1 170 ? -4.118 -14.108 -5.591 1.00 86.88 170 ARG A CA 1
ATOM 1299 C C . ARG A 1 170 ? -3.917 -14.423 -4.104 1.00 86.88 170 ARG A C 1
ATOM 1301 O O . ARG A 1 170 ? -3.212 -15.377 -3.789 1.00 86.88 170 ARG A O 1
ATOM 1308 N N . GLY A 1 171 ? -4.522 -13.651 -3.204 1.00 85.31 171 GLY A N 1
ATOM 1309 C CA . GLY A 1 171 ? -4.459 -13.855 -1.757 1.00 85.31 171 GLY A CA 1
ATOM 1310 C C . GLY A 1 171 ? -3.151 -13.395 -1.114 1.00 85.31 171 GLY A C 1
ATOM 1311 O O . GLY A 1 171 ? -2.859 -13.793 0.008 1.00 85.31 171 GLY A O 1
ATOM 1312 N N . THR A 1 172 ? -2.338 -12.589 -1.802 1.00 86.69 172 THR A N 1
ATOM 1313 C CA . THR A 1 172 ? -1.117 -12.031 -1.207 1.00 86.69 172 THR A CA 1
ATOM 1314 C C . THR A 1 172 ? -1.490 -10.891 -0.255 1.00 86.69 172 THR A C 1
ATOM 1316 O O . THR A 1 172 ? -2.153 -9.952 -0.704 1.00 86.69 172 THR A O 1
ATOM 1319 N N . PRO A 1 173 ? -1.072 -10.929 1.024 1.00 86.69 173 PRO A N 1
ATOM 1320 C CA . PRO A 1 173 ? -1.303 -9.826 1.948 1.00 86.69 173 PRO A CA 1
ATOM 1321 C C . PRO A 1 173 ? -0.537 -8.570 1.522 1.00 86.69 173 PRO A C 1
ATOM 1323 O O . PRO A 1 173 ? 0.645 -8.621 1.183 1.00 86.69 173 PRO A O 1
ATOM 1326 N N . ILE A 1 174 ? -1.216 -7.431 1.552 1.00 87.31 174 ILE A N 1
ATOM 1327 C CA . ILE A 1 174 ? -0.688 -6.108 1.226 1.00 87.31 174 ILE A CA 1
ATOM 1328 C C . ILE A 1 174 ? -0.913 -5.238 2.454 1.00 87.31 174 ILE A C 1
ATOM 1330 O O . ILE A 1 174 ? -2.059 -4.952 2.798 1.00 87.31 174 ILE A O 1
ATOM 1334 N N . ARG A 1 175 ? 0.159 -4.787 3.111 1.00 88.44 175 ARG A N 1
ATOM 1335 C CA . ARG A 1 175 ? 0.034 -3.854 4.236 1.00 88.44 175 ARG A CA 1
ATOM 1336 C C . ARG A 1 175 ? -0.412 -2.489 3.729 1.00 88.44 175 ARG A C 1
ATOM 1338 O O . ARG A 1 175 ? 0.268 -1.896 2.897 1.00 88.44 175 ARG A O 1
ATOM 1345 N N . VAL A 1 176 ? -1.523 -1.996 4.272 1.00 87.00 176 VAL A N 1
ATOM 1346 C CA . VAL A 1 176 ? -2.162 -0.737 3.876 1.00 87.00 176 VAL A CA 1
ATOM 1347 C C . VAL A 1 176 ? -2.263 0.332 4.937 1.00 87.00 176 VAL A C 1
ATOM 1349 O O . VAL A 1 176 ? -2.826 1.397 4.697 1.00 87.00 176 VAL A O 1
ATOM 1352 N N . GLY A 1 177 ? -1.722 0.069 6.111 1.00 88.94 177 GLY A N 1
ATOM 1353 C CA . GLY A 1 177 ? -1.820 1.021 7.188 1.00 88.94 177 GLY A CA 1
ATOM 1354 C C . GLY A 1 177 ? -1.457 0.419 8.520 1.00 88.94 177 GLY A C 1
ATOM 1355 O O . GLY A 1 177 ? -0.847 -0.655 8.614 1.00 88.94 177 GLY A O 1
ATOM 1356 N N . SER A 1 178 ? -1.835 1.147 9.557 1.00 92.81 178 SER A N 1
ATOM 1357 C CA . SER A 1 178 ? -1.658 0.737 10.942 1.00 92.81 178 SER A CA 1
ATOM 1358 C C . SER A 1 178 ? -2.823 1.237 11.790 1.00 92.81 178 SER A C 1
ATOM 1360 O O . SER A 1 178 ? -3.471 2.223 11.432 1.00 92.81 178 SER A O 1
ATOM 1362 N N . ALA A 1 179 ? -3.082 0.560 12.905 1.00 93.38 179 ALA A N 1
ATOM 1363 C CA . ALA A 1 179 ? -4.093 0.972 13.863 1.00 93.38 179 ALA A CA 1
ATOM 1364 C C . ALA A 1 179 ? -3.562 0.930 15.299 1.00 93.38 179 ALA A C 1
ATOM 1366 O O . ALA A 1 179 ? -2.664 0.147 15.618 1.00 93.38 179 ALA A O 1
ATOM 1367 N N . TRP A 1 180 ? -4.142 1.776 16.145 1.00 94.38 180 TRP A N 1
ATOM 1368 C CA . TRP A 1 180 ? -3.834 1.893 17.566 1.00 94.38 180 TRP A CA 1
ATOM 1369 C C . TRP A 1 180 ? -5.106 1.702 18.377 1.00 94.38 180 TRP A C 1
ATOM 1371 O O . TRP A 1 180 ? -6.142 2.285 18.046 1.00 94.38 180 TRP A O 1
ATOM 1381 N N . MET A 1 181 ? -5.015 0.933 19.454 1.00 91.12 181 MET A N 1
ATOM 1382 C CA . MET A 1 181 ? -6.043 0.905 20.480 1.00 91.12 181 MET A CA 1
ATOM 1383 C C . MET A 1 181 ? -5.907 2.169 21.326 1.00 91.12 181 MET A C 1
ATOM 1385 O O . MET A 1 181 ? -4.831 2.498 21.822 1.00 91.12 181 MET A O 1
ATOM 1389 N N . ALA A 1 182 ? -6.996 2.910 21.476 1.00 88.62 182 ALA A N 1
ATOM 1390 C CA . ALA A 1 182 ? -7.004 4.167 22.200 1.00 88.62 182 ALA A CA 1
ATOM 1391 C C . ALA A 1 182 ? -8.236 4.269 23.093 1.00 88.62 182 ALA A C 1
ATOM 1393 O O . ALA A 1 182 ? -9.259 3.633 22.858 1.00 88.62 182 ALA A O 1
ATOM 1394 N N . LYS A 1 183 ? -8.147 5.122 24.114 1.00 86.69 183 LYS A N 1
ATOM 1395 C CA . LYS A 1 183 ? -9.241 5.376 25.049 1.00 86.69 183 LYS A CA 1
ATOM 1396 C C . LYS A 1 183 ? -9.739 6.802 24.914 1.00 86.69 183 LYS A C 1
ATOM 1398 O O . LYS A 1 183 ? -8.963 7.757 24.959 1.00 86.69 183 LYS A O 1
ATOM 1403 N N . SER A 1 184 ? -11.042 6.967 24.722 1.00 78.50 184 SER A N 1
ATOM 1404 C CA . SER A 1 184 ? -11.668 8.279 24.590 1.00 78.50 184 SER A CA 1
ATOM 1405 C C . SER A 1 184 ? -11.617 9.015 25.926 1.00 78.50 184 SER A C 1
ATOM 1407 O O . SER A 1 184 ? -12.202 8.565 26.906 1.00 78.50 184 SER A O 1
ATOM 1409 N N . SER A 1 185 ? -10.991 10.190 25.972 1.00 79.25 185 SER A N 1
ATOM 1410 C CA . SER A 1 185 ? -10.989 11.034 27.177 1.00 79.25 185 SER A CA 1
ATOM 1411 C C . SER A 1 185 ? -12.377 11.585 27.526 1.00 79.25 185 SER A C 1
ATOM 1413 O O . SER A 1 185 ? -12.647 11.886 28.685 1.00 79.25 185 SER A O 1
ATOM 1415 N N . ARG A 1 186 ? -13.270 11.701 26.532 1.00 76.62 186 ARG A N 1
ATOM 1416 C CA . ARG A 1 186 ? -14.635 12.219 26.704 1.00 76.62 186 ARG A CA 1
ATOM 1417 C C . ARG A 1 186 ? -15.604 11.166 27.233 1.00 76.62 186 ARG A C 1
ATOM 1419 O O . ARG A 1 186 ? -16.441 11.484 28.068 1.00 76.62 186 ARG A O 1
ATOM 1426 N N . THR A 1 187 ? -15.536 9.949 26.698 1.00 77.69 187 THR A N 1
ATOM 1427 C CA . THR A 1 187 ? -16.513 8.887 27.005 1.00 77.69 187 THR A CA 1
ATOM 1428 C C . THR A 1 187 ? -15.942 7.786 27.890 1.00 77.69 187 THR A C 1
ATOM 1430 O O . THR A 1 187 ? -16.703 7.020 28.465 1.00 77.69 187 THR A O 1
ATOM 1433 N N . GLY A 1 188 ? -14.615 7.695 28.007 1.00 81.06 188 GLY A N 1
ATOM 1434 C CA . GLY A 1 188 ? -13.932 6.596 28.680 1.00 81.06 188 GLY A CA 1
ATOM 1435 C C . GLY A 1 188 ? -13.947 5.280 27.900 1.00 81.06 188 GLY A C 1
ATOM 1436 O O . GLY A 1 188 ? -13.427 4.298 28.416 1.00 81.06 188 GLY A O 1
ATOM 1437 N N . ASN A 1 189 ? -14.519 5.244 26.693 1.00 81.12 189 ASN A N 1
ATOM 1438 C CA . ASN A 1 189 ? -14.636 4.027 25.893 1.00 81.12 189 ASN A CA 1
ATOM 1439 C C . ASN A 1 189 ? -13.387 3.789 25.045 1.00 81.12 189 ASN A C 1
ATOM 1441 O O . ASN A 1 189 ? -12.769 4.746 24.563 1.00 81.12 189 ASN A O 1
ATOM 1445 N N . ASP A 1 190 ? -13.064 2.518 24.832 1.00 87.12 190 ASP A N 1
ATOM 1446 C CA . ASP A 1 190 ? -12.001 2.117 23.919 1.00 87.12 190 ASP A CA 1
ATOM 1447 C C . ASP A 1 190 ? -12.473 2.254 22.461 1.00 87.12 190 ASP A C 1
ATOM 1449 O O . ASP A 1 190 ? -13.653 2.082 22.141 1.00 87.12 190 ASP A O 1
ATOM 1453 N N . TYR A 1 191 ? -11.552 2.624 21.581 1.00 90.06 191 TYR A N 1
ATOM 1454 C CA . TYR A 1 191 ? -11.762 2.750 20.145 1.00 90.06 191 TYR A CA 1
ATOM 1455 C C . TYR A 1 191 ? -10.471 2.411 19.404 1.00 90.06 191 TYR A C 1
ATOM 1457 O O . TYR A 1 191 ? -9.376 2.546 19.949 1.00 90.06 191 TYR A O 1
ATOM 1465 N N . LEU A 1 192 ? -10.591 2.017 18.139 1.00 92.31 192 LEU A N 1
ATOM 1466 C CA . LEU A 1 192 ? -9.431 1.849 17.267 1.00 92.31 192 LEU A CA 1
ATOM 1467 C C . LEU A 1 192 ? -9.245 3.110 16.429 1.00 92.31 192 LEU A C 1
ATOM 1469 O O . LEU A 1 192 ? -10.164 3.534 15.732 1.00 92.31 192 LEU A O 1
ATOM 1473 N N . SER A 1 193 ? -8.054 3.695 16.477 1.00 92.81 193 SER A N 1
ATOM 1474 C CA . SER A 1 193 ? -7.626 4.766 15.576 1.00 92.81 193 SER A CA 1
ATOM 1475 C C . SER A 1 193 ? -6.907 4.146 14.386 1.00 92.81 193 SER A C 1
ATOM 1477 O O . SER A 1 193 ? -5.924 3.432 14.579 1.00 92.81 193 SER A O 1
ATOM 1479 N N . LEU A 1 194 ? -7.394 4.372 13.165 1.00 92.62 194 LEU A N 1
ATOM 1480 C CA . LEU A 1 194 ? -6.860 3.769 11.945 1.00 92.62 194 LEU A CA 1
ATOM 1481 C C . LEU A 1 194 ? -6.223 4.842 11.058 1.00 92.62 194 LEU A C 1
ATOM 1483 O O . LEU A 1 194 ? -6.823 5.882 10.772 1.00 92.62 194 LEU A O 1
ATOM 1487 N N . LEU A 1 195 ? -5.027 4.535 10.557 1.00 90.50 195 LEU A N 1
ATOM 1488 C CA . LEU A 1 195 ? -4.364 5.256 9.477 1.00 90.50 195 LEU A CA 1
ATOM 1489 C C . LEU A 1 195 ? -4.219 4.315 8.284 1.00 90.50 195 LEU A C 1
ATOM 1491 O O . LEU A 1 195 ? -3.435 3.367 8.339 1.00 90.50 195 LEU A O 1
ATOM 1495 N N . ILE A 1 196 ? -4.958 4.594 7.214 1.00 87.12 196 ILE A N 1
ATOM 1496 C CA . ILE A 1 196 ? -4.950 3.822 5.973 1.00 87.12 196 ILE A CA 1
ATOM 1497 C C . ILE A 1 196 ? -4.280 4.670 4.900 1.00 87.12 196 ILE A C 1
ATOM 1499 O O . ILE A 1 196 ? -4.744 5.766 4.585 1.00 87.12 196 ILE A O 1
ATOM 1503 N N . ASN A 1 197 ? -3.203 4.167 4.309 1.00 83.50 197 ASN A N 1
ATOM 1504 C CA . ASN A 1 197 ? -2.612 4.826 3.157 1.00 83.50 197 ASN A CA 1
ATOM 1505 C C . ASN A 1 197 ? -3.509 4.544 1.943 1.00 83.50 197 ASN A C 1
ATOM 1507 O O . ASN A 1 197 ? -4.003 3.437 1.741 1.00 83.50 197 ASN A O 1
ATOM 1511 N N . THR A 1 198 ? -3.758 5.532 1.101 1.00 75.25 198 THR A N 1
ATOM 1512 C CA . THR A 1 198 ? -4.465 5.313 -0.167 1.00 75.25 198 THR A CA 1
ATOM 1513 C C . THR A 1 198 ? -3.669 5.957 -1.296 1.00 75.25 198 THR A C 1
ATOM 1515 O O . THR A 1 198 ? -2.789 6.777 -1.027 1.00 75.25 198 THR A O 1
ATOM 1518 N N . PRO A 1 199 ? -3.934 5.604 -2.567 1.00 68.12 199 PRO A N 1
ATOM 1519 C CA . PRO A 1 199 ? -3.292 6.285 -3.689 1.00 68.12 199 PRO A CA 1
ATOM 1520 C C . PRO A 1 199 ? -3.495 7.809 -3.671 1.00 68.12 199 PRO A C 1
ATOM 1522 O O . PRO A 1 199 ? -2.600 8.546 -4.075 1.00 68.12 199 PRO A O 1
ATOM 1525 N N . ASP A 1 200 ? -4.642 8.269 -3.169 1.00 69.25 200 ASP A N 1
ATOM 1526 C CA . ASP A 1 200 ? -5.034 9.680 -3.173 1.00 69.25 200 ASP A CA 1
ATOM 1527 C C . ASP A 1 200 ? -4.552 10.441 -1.924 1.00 69.25 200 ASP A C 1
ATOM 1529 O O . ASP A 1 200 ? -4.539 11.673 -1.909 1.00 69.25 200 ASP A O 1
ATOM 1533 N N . GLY A 1 201 ? -4.078 9.728 -0.901 1.00 75.62 201 GLY A N 1
ATOM 1534 C CA . GLY A 1 201 ? -3.533 10.299 0.329 1.00 75.62 201 GLY A CA 1
ATOM 1535 C C . GLY A 1 201 ? -3.825 9.450 1.560 1.00 75.62 201 GLY A C 1
ATOM 1536 O O . GLY A 1 201 ? -4.470 8.400 1.486 1.00 75.62 201 GLY A O 1
ATOM 1537 N N . ASP A 1 202 ? -3.362 9.919 2.709 1.00 84.00 202 ASP A N 1
ATOM 1538 C CA . ASP A 1 202 ? -3.607 9.248 3.981 1.00 84.00 202 ASP A CA 1
ATOM 1539 C C . ASP A 1 202 ? -5.038 9.490 4.457 1.00 84.00 202 ASP A C 1
ATOM 1541 O O . ASP A 1 202 ? -5.508 10.628 4.534 1.00 84.00 202 ASP A O 1
ATOM 1545 N N . LEU A 1 203 ? -5.719 8.404 4.811 1.00 85.38 203 LEU A N 1
ATOM 1546 C CA . LEU A 1 203 ? -7.051 8.415 5.384 1.00 85.38 203 LEU A CA 1
ATOM 1547 C C . LEU A 1 203 ? -6.978 8.077 6.870 1.00 85.38 203 LEU A C 1
ATOM 1549 O O . LEU A 1 203 ? -6.457 7.032 7.262 1.00 85.38 203 LEU A O 1
ATOM 1553 N N . ARG A 1 204 ? -7.558 8.954 7.690 1.00 89.06 204 ARG A N 1
ATOM 1554 C CA . ARG A 1 204 ? -7.724 8.738 9.127 1.00 89.06 204 ARG A CA 1
ATOM 1555 C C . ARG A 1 204 ? -9.191 8.540 9.461 1.00 89.06 204 ARG A C 1
ATOM 1557 O O . ARG A 1 204 ? -10.041 9.332 9.042 1.00 89.06 204 ARG A O 1
ATOM 1564 N N . VAL A 1 205 ? -9.468 7.499 10.233 1.00 90.94 205 VAL A N 1
ATOM 1565 C CA . VAL A 1 205 ? -10.802 7.162 10.742 1.00 90.94 205 VAL A CA 1
ATOM 1566 C C . VAL A 1 205 ? -10.691 6.499 12.105 1.00 90.94 205 VAL A C 1
ATOM 1568 O O . VAL A 1 205 ? -9.626 6.011 12.473 1.00 90.94 205 VAL A O 1
ATOM 1571 N N . ASN A 1 206 ? -11.804 6.449 12.830 1.00 91.81 206 ASN A N 1
ATOM 1572 C CA . ASN A 1 206 ? -11.901 5.691 14.070 1.00 91.81 206 ASN A CA 1
ATOM 1573 C C . ASN A 1 206 ? -12.943 4.580 13.925 1.00 91.81 206 ASN A C 1
ATOM 1575 O O . ASN A 1 206 ? -13.985 4.803 13.314 1.00 91.81 206 ASN A O 1
ATOM 1579 N N . ALA A 1 207 ? -12.691 3.419 14.526 1.00 92.19 207 ALA A N 1
ATOM 1580 C CA . ALA A 1 207 ? -13.702 2.393 14.756 1.00 92.19 207 ALA A CA 1
ATOM 1581 C C . ALA A 1 207 ? -14.205 2.517 16.198 1.00 92.19 207 ALA A C 1
ATOM 1583 O O . ALA A 1 207 ? -13.426 2.380 17.144 1.00 92.19 207 ALA A O 1
ATOM 1584 N N . VAL A 1 208 ? -15.495 2.800 16.370 1.00 90.62 208 VAL A N 1
ATOM 1585 C CA . VAL A 1 208 ? -16.133 3.018 17.677 1.00 90.62 208 VAL A CA 1
ATOM 1586 C C . VAL A 1 208 ? -17.337 2.100 17.842 1.00 90.62 208 VAL A C 1
ATOM 1588 O O . VAL A 1 208 ? -18.017 1.796 16.868 1.00 90.62 208 VAL A O 1
ATOM 1591 N N . GLN A 1 209 ? -17.647 1.696 19.072 1.00 86.56 209 GLN A N 1
ATOM 1592 C CA . GLN A 1 209 ? -18.925 1.043 19.370 1.00 86.56 209 GLN A CA 1
ATOM 1593 C C . GLN A 1 209 ? -19.956 2.097 19.771 1.00 86.56 209 GLN A C 1
ATOM 1595 O O . GLN A 1 209 ? -19.708 2.900 20.678 1.00 86.56 209 GLN A O 1
ATOM 1600 N N . ASN A 1 210 ? -21.112 2.100 19.108 1.00 81.69 210 ASN A N 1
ATOM 1601 C CA . ASN A 1 210 ? -22.263 2.870 19.577 1.00 81.69 210 ASN A CA 1
ATOM 1602 C C . ASN A 1 210 ? -22.920 2.186 20.800 1.00 81.69 210 ASN A C 1
ATOM 1604 O O . ASN A 1 210 ? -22.461 1.144 21.270 1.00 81.69 210 ASN A O 1
ATOM 1608 N N . GLU A 1 211 ? -23.973 2.785 21.360 1.00 78.81 211 GLU A N 1
ATOM 1609 C CA . GLU A 1 211 ? -24.642 2.229 22.548 1.00 78.81 211 GLU A CA 1
ATOM 1610 C C . GLU A 1 211 ? -25.242 0.838 22.306 1.00 78.81 211 GLU A C 1
ATOM 1612 O O . GLU A 1 211 ? -25.178 -0.006 23.196 1.00 78.81 211 GLU A O 1
ATOM 1617 N N . GLU A 1 212 ? -25.756 0.579 21.102 1.00 79.25 212 GLU A N 1
ATOM 1618 C CA . GLU A 1 212 ? -26.365 -0.700 20.715 1.00 79.25 212 GLU A CA 1
ATOM 1619 C C . GLU A 1 212 ? -25.321 -1.804 20.483 1.00 79.25 212 GLU A C 1
ATOM 1621 O O . GLU A 1 212 ? -25.582 -2.978 20.730 1.00 79.25 212 GLU A O 1
ATOM 1626 N N . GLN A 1 213 ? -24.122 -1.429 20.038 1.00 80.69 213 GLN A N 1
ATOM 1627 C CA . GLN A 1 213 ? -22.993 -2.326 19.778 1.00 80.69 213 GLN A CA 1
ATOM 1628 C C . GLN A 1 213 ? -22.131 -2.569 21.021 1.00 80.69 213 GLN A C 1
ATOM 1630 O O . GLN A 1 213 ? -21.212 -3.392 20.990 1.00 80.69 213 GLN A O 1
ATOM 1635 N N . ARG A 1 214 ? -22.381 -1.841 22.115 1.00 79.38 214 ARG A N 1
ATOM 1636 C CA . ARG A 1 214 ? -21.525 -1.860 23.301 1.00 79.38 214 ARG A CA 1
ATOM 1637 C C . ARG A 1 214 ? -21.451 -3.266 23.900 1.00 79.38 214 ARG A C 1
ATOM 1639 O O . ARG A 1 214 ? -22.465 -3.861 24.250 1.00 79.38 214 ARG A O 1
ATOM 1646 N N . GLY A 1 215 ? -20.227 -3.766 24.072 1.00 73.50 215 GLY A N 1
ATOM 1647 C CA . GLY A 1 215 ? -19.977 -5.114 24.597 1.00 73.50 215 GLY A CA 1
ATOM 1648 C C . GLY A 1 215 ? -20.166 -6.233 23.567 1.00 73.50 215 GLY A C 1
ATOM 1649 O O . GLY A 1 215 ? -19.957 -7.397 23.900 1.00 73.50 215 GLY A O 1
ATOM 1650 N N . GLY A 1 216 ? -20.537 -5.891 22.329 1.00 83.25 216 GLY A N 1
ATOM 1651 C CA . GLY A 1 216 ? -20.474 -6.781 21.175 1.00 83.25 216 GLY A CA 1
ATOM 1652 C C . GLY A 1 216 ? -19.089 -6.787 20.524 1.00 83.25 216 GLY A C 1
ATOM 1653 O O . GLY A 1 216 ? -18.137 -6.193 21.031 1.00 83.25 216 GLY A O 1
ATOM 1654 N N . GLN A 1 217 ? -18.984 -7.451 19.371 1.00 87.81 217 GLN A N 1
ATOM 1655 C CA . GLN A 1 217 ? -17.734 -7.577 18.607 1.00 87.81 217 GLN A CA 1
ATOM 1656 C C . GLN A 1 217 ? -17.612 -6.553 17.466 1.00 87.81 217 GLN A C 1
ATOM 1658 O O . GLN A 1 217 ? -16.552 -6.437 16.857 1.00 87.81 217 GLN A O 1
ATOM 1663 N N . THR A 1 218 ? -18.683 -5.816 17.165 1.00 89.75 218 THR A N 1
ATOM 1664 C CA . THR A 1 218 ? -18.769 -4.921 16.003 1.00 89.75 218 THR A CA 1
ATOM 1665 C C . THR A 1 218 ? -18.504 -3.470 16.392 1.00 89.75 218 THR A C 1
ATOM 1667 O O . THR A 1 218 ? -18.918 -3.011 17.456 1.00 89.75 218 THR A O 1
ATOM 1670 N N . PHE A 1 219 ? -17.826 -2.747 15.509 1.00 91.94 219 PHE A N 1
ATOM 1671 C CA . PHE A 1 219 ? -17.474 -1.340 15.612 1.00 91.94 219 PHE A CA 1
ATOM 1672 C C . PHE A 1 219 ? -17.874 -0.648 14.312 1.00 91.94 219 PHE A C 1
ATOM 1674 O O . PHE A 1 219 ? -17.623 -1.168 13.225 1.00 91.94 219 PHE A O 1
ATOM 1681 N N . SER A 1 220 ? -18.430 0.551 14.412 1.00 91.62 220 SER A N 1
ATOM 1682 C CA . SER A 1 220 ? -18.719 1.400 13.261 1.00 91.62 220 SER A CA 1
ATOM 1683 C C . SER A 1 220 ? -17.526 2.295 12.941 1.00 91.62 220 SER A C 1
ATOM 1685 O O . SER A 1 220 ? -16.960 2.941 13.828 1.00 91.62 220 SER A O 1
ATOM 1687 N N . ILE A 1 221 ? -17.164 2.365 11.662 1.00 90.69 221 ILE A N 1
ATOM 1688 C CA . ILE A 1 221 ? -16.139 3.278 11.161 1.00 90.69 221 ILE A CA 1
ATOM 1689 C C . ILE A 1 221 ? -16.740 4.670 10.997 1.00 90.69 221 ILE A C 1
ATOM 1691 O O . ILE A 1 221 ? -17.736 4.856 10.297 1.00 90.69 221 ILE A O 1
ATOM 1695 N N . ILE A 1 222 ? -16.096 5.656 11.614 1.00 87.44 222 ILE A N 1
ATOM 1696 C CA . ILE A 1 222 ? -16.480 7.062 11.539 1.00 87.44 222 ILE A CA 1
ATOM 1697 C C . ILE A 1 222 ? -15.318 7.926 11.035 1.00 87.44 222 ILE A C 1
ATOM 1699 O O . ILE A 1 222 ? -14.150 7.605 11.295 1.00 87.44 222 ILE A O 1
ATOM 1703 N N . PRO A 1 223 ? -15.610 9.050 10.353 1.00 84.06 223 PRO A N 1
ATOM 1704 C CA . PRO A 1 223 ? -14.597 10.031 10.002 1.00 84.06 223 PRO A CA 1
ATOM 1705 C C . PRO A 1 223 ? -13.754 10.453 11.204 1.00 84.06 223 PRO A C 1
ATOM 1707 O O . PRO A 1 223 ? -14.278 10.677 12.299 1.00 84.06 223 PRO A O 1
ATOM 1710 N N . PHE A 1 224 ? -12.452 10.636 10.990 1.00 74.50 224 PHE A N 1
ATOM 1711 C CA . PHE A 1 224 ? -11.637 11.360 11.954 1.00 74.50 224 PHE A CA 1
ATOM 1712 C C . PHE A 1 224 ? -12.020 12.843 11.905 1.00 74.50 224 PHE A C 1
ATOM 1714 O O . PHE A 1 224 ? -11.827 13.505 10.885 1.00 74.50 224 PHE A O 1
ATOM 1721 N N . ILE A 1 225 ? -12.571 13.359 13.002 1.00 62.78 225 ILE A N 1
ATOM 1722 C CA . ILE A 1 225 ? -12.853 14.787 13.155 1.00 62.78 225 ILE A CA 1
ATOM 1723 C C . ILE A 1 225 ? -11.624 15.408 13.809 1.00 62.78 225 ILE A C 1
ATOM 1725 O O . ILE A 1 225 ? -11.379 15.199 14.998 1.00 62.78 225 ILE A O 1
ATOM 1729 N N . ASP A 1 226 ? -10.841 16.147 13.025 1.00 52.00 226 ASP A N 1
ATOM 1730 C CA . ASP A 1 226 ? -9.778 16.979 13.576 1.00 52.00 226 ASP A CA 1
ATOM 1731 C C . ASP A 1 226 ? -10.440 18.075 14.420 1.00 52.00 226 ASP A C 1
ATOM 1733 O O . ASP A 1 226 ? -11.355 18.762 13.958 1.00 52.00 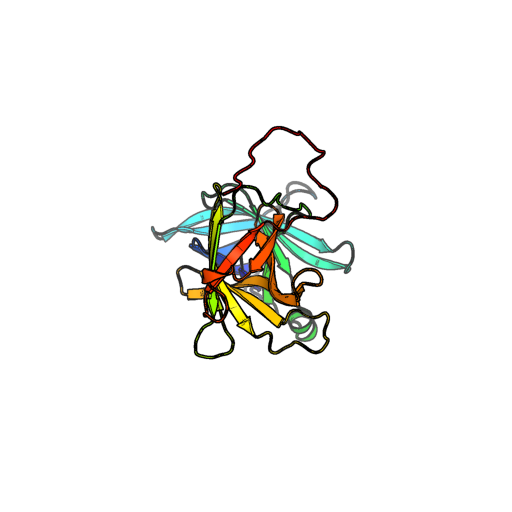226 ASP A O 1
ATOM 1737 N N . SER A 1 227 ? -10.019 18.245 15.670 1.00 44.75 227 SER A N 1
ATOM 1738 C CA . SER A 1 227 ? -10.643 19.182 16.616 1.00 44.75 227 SER A CA 1
ATOM 1739 C C . SER A 1 227 ?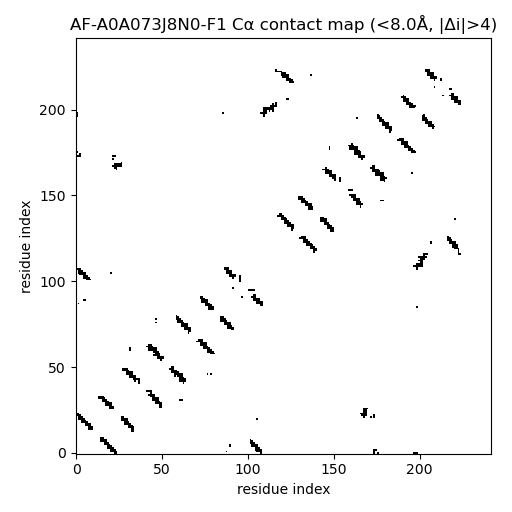 -10.480 20.666 16.230 1.00 44.75 227 SER A C 1
ATOM 1741 O O . SER A 1 227 ? -10.859 21.544 17.003 1.00 44.75 227 SER A O 1
ATOM 1743 N N . GLY A 1 228 ? -9.947 20.954 15.036 1.00 41.28 228 GLY A N 1
ATOM 1744 C CA . GLY A 1 228 ? -9.805 22.284 14.441 1.00 41.28 228 GLY A CA 1
ATOM 1745 C C . GLY A 1 228 ? -10.966 22.750 13.551 1.00 41.28 228 GLY A C 1
ATOM 1746 O O . GLY A 1 228 ? -11.016 23.932 13.228 1.00 41.28 228 GLY A O 1
ATOM 1747 N N . GLU A 1 229 ? -11.918 21.886 13.189 1.00 37.66 229 GLU A N 1
ATOM 1748 C CA . GLU A 1 229 ? -13.179 22.296 12.549 1.00 37.66 229 GLU A CA 1
ATOM 1749 C C . GLU A 1 229 ? -14.351 21.908 13.463 1.00 37.66 229 GLU A C 1
ATOM 1751 O O . GLU A 1 229 ? -15.114 20.980 13.199 1.00 37.66 229 GLU A O 1
ATOM 1756 N N . GLN A 1 230 ? -14.520 22.646 14.567 1.00 32.44 230 GLN A N 1
ATOM 1757 C CA . GLN A 1 230 ? -15.874 22.843 15.085 1.00 32.44 230 GLN A CA 1
ATOM 1758 C C . GLN A 1 230 ? -16.696 23.436 13.931 1.00 32.44 230 GLN A C 1
ATOM 1760 O O . GLN A 1 230 ? -16.271 24.452 13.370 1.00 32.44 230 GLN A O 1
ATOM 1765 N N . PRO A 1 231 ? -17.858 22.864 13.566 1.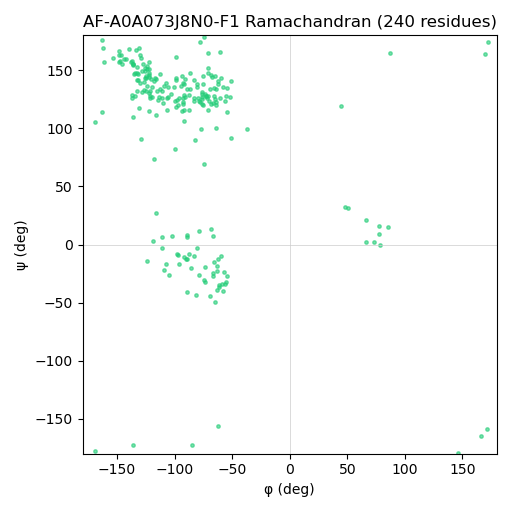00 35.75 231 PRO A N 1
ATOM 1766 C CA . PRO A 1 231 ? -18.824 23.606 12.780 1.00 35.75 231 PRO A CA 1
ATOM 1767 C C . PRO A 1 231 ? -19.086 24.892 13.559 1.00 35.75 231 PRO A C 1
ATOM 1769 O O . PRO A 1 231 ? -19.567 24.839 14.692 1.00 35.75 231 PRO A O 1
ATOM 1772 N N . GLN A 1 232 ? -18.695 26.037 12.997 1.00 35.53 232 GLN A N 1
ATOM 1773 C CA . GLN A 1 232 ? -19.205 27.308 13.484 1.00 35.53 232 GLN A CA 1
ATOM 1774 C C . GLN A 1 232 ? -20.720 27.177 13.509 1.00 35.53 232 GLN A C 1
ATOM 1776 O O . GLN A 1 232 ? -21.312 26.769 12.508 1.00 35.53 232 GLN A O 1
ATOM 1781 N N . ASP A 1 233 ? -21.300 27.476 14.666 1.00 39.62 233 ASP A N 1
ATOM 1782 C CA . ASP A 1 233 ? -22.731 27.572 14.893 1.00 39.62 233 ASP A CA 1
ATOM 1783 C C . ASP A 1 233 ? -23.446 28.183 13.680 1.00 39.62 233 ASP A C 1
ATOM 1785 O O . ASP A 1 233 ? -23.505 29.399 13.503 1.00 39.62 233 ASP A O 1
ATOM 1789 N N . ALA A 1 234 ? -24.038 27.329 12.852 1.00 32.38 234 ALA A N 1
ATOM 1790 C CA . ALA A 1 234 ? -25.182 27.690 12.042 1.00 32.38 234 ALA A CA 1
ATOM 1791 C C . ALA A 1 234 ? -26.394 27.153 12.793 1.00 32.38 234 ALA A C 1
ATOM 1793 O O . ALA A 1 234 ? -26.871 26.044 12.557 1.00 32.38 234 ALA A O 1
ATOM 1794 N N . GLY A 1 235 ? -26.833 27.928 13.783 1.00 32.16 235 GLY A N 1
ATOM 1795 C CA . GLY A 1 235 ? -28.053 27.634 14.506 1.00 32.16 235 GLY A CA 1
ATOM 1796 C C . GLY A 1 235 ? -29.229 27.521 13.541 1.00 32.16 235 GLY A C 1
ATOM 1797 O O . GLY A 1 235 ? -29.528 28.463 12.816 1.00 32.16 235 GLY A O 1
ATOM 1798 N N . ALA A 1 236 ? -29.911 26.381 13.573 1.00 31.34 236 ALA A N 1
ATOM 1799 C CA . ALA A 1 236 ? -31.349 26.278 13.359 1.00 31.34 236 ALA A CA 1
ATOM 1800 C C . ALA A 1 236 ? -31.812 24.864 13.733 1.00 31.34 236 ALA A C 1
ATOM 1802 O O . ALA A 1 236 ? -31.567 23.914 13.003 1.00 31.34 236 ALA A O 1
ATOM 1803 N N . GLY A 1 237 ? -32.474 24.775 14.889 1.00 27.73 237 GLY A N 1
ATOM 1804 C CA . GLY A 1 237 ? -33.573 23.862 15.209 1.00 27.73 237 GLY A CA 1
ATOM 1805 C C . GLY A 1 237 ? -33.476 22.391 14.800 1.00 27.73 237 GLY A C 1
ATOM 1806 O O . GLY A 1 237 ? -33.625 22.046 13.637 1.00 27.73 237 GLY A O 1
ATOM 1807 N N . LEU A 1 238 ? -33.507 21.513 15.801 1.00 26.89 238 LEU A N 1
ATOM 1808 C CA . LEU A 1 238 ? -34.759 20.840 16.160 1.00 26.89 238 LEU A 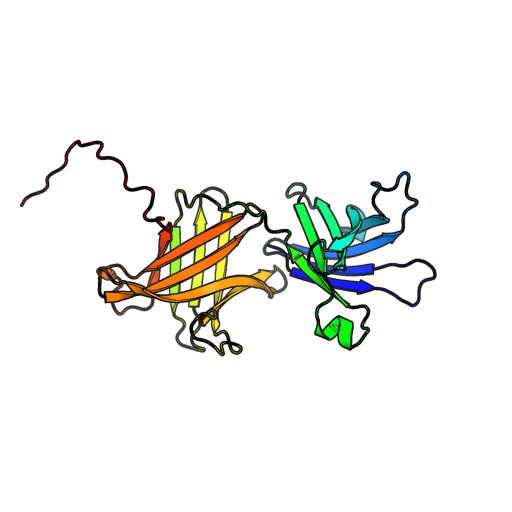CA 1
ATOM 1809 C C . LEU A 1 238 ? -34.621 20.232 17.561 1.00 26.89 238 LEU A C 1
ATOM 1811 O O . LEU A 1 238 ? -33.815 19.344 17.816 1.00 26.89 238 LEU A O 1
ATOM 1815 N N . SER A 1 239 ? -35.420 20.785 18.469 1.00 31.95 239 SER A N 1
ATOM 1816 C CA . SER A 1 239 ? -35.769 20.200 19.757 1.00 31.95 239 SER A CA 1
ATOM 1817 C C . SER A 1 239 ? -36.662 18.987 19.515 1.00 31.95 239 SER A C 1
ATOM 1819 O O . SER A 1 239 ? -37.642 19.099 18.780 1.00 31.95 239 SER A O 1
ATOM 1821 N N . LEU A 1 240 ? -36.370 17.873 20.179 1.00 27.89 240 LEU A N 1
ATOM 1822 C CA . LEU A 1 240 ? -37.371 16.867 20.516 1.00 27.89 240 LEU A CA 1
ATOM 1823 C C . LEU A 1 240 ? -37.240 16.582 22.012 1.00 27.89 240 LEU A C 1
ATOM 1825 O O . LEU A 1 240 ? -36.442 15.763 22.455 1.00 27.89 240 LEU A O 1
ATOM 1829 N N . VAL A 1 241 ? -38.011 17.350 22.781 1.00 32.09 241 VAL A N 1
ATOM 1830 C CA . VAL A 1 241 ? -38.441 16.990 24.130 1.00 32.09 241 VAL A CA 1
ATOM 1831 C C . VAL A 1 241 ? -39.786 16.287 23.988 1.00 32.09 241 VAL A C 1
ATOM 1833 O O . VAL A 1 241 ? -40.743 16.921 23.540 1.00 32.09 241 VAL A O 1
ATOM 1836 N N . ALA A 1 242 ? -39.820 15.010 24.361 1.00 34.19 242 ALA A N 1
ATOM 1837 C CA . ALA A 1 242 ? -40.826 14.322 25.182 1.00 34.19 242 ALA A CA 1
ATOM 1838 C C . ALA A 1 242 ? -40.651 12.810 25.006 1.00 34.19 242 ALA A C 1
ATOM 1840 O O . ALA A 1 242 ? -40.768 12.340 23.853 1.00 34.19 242 ALA A O 1
#

pLDDT: mean 81.03, std 15.4, range [26.89, 95.19]

Radius of gyration: 21.76 Å; Cα contacts (8 Å, |Δi|>4): 539; chains: 1; bounding box: 65×44×54 Å

Nearest PDB structures (foldseek):
  5n0b-assembly1_A  TM=2.228E-01  e=5.316E-01  Clostridium tetani
  7ce2-assembly1_A  TM=2.117E-01  e=4.173E-01  Clostridium tetani
  1d0h-assembly1_A  TM=1.788E-01  e=4.173E-01  Clostridium tetani
  5n0c-assembly2_B  TM=1.816E-01  e=9.978E-01  Clostridium tetani
  5n0c-assembly1_A  TM=2.171E-01  e=3.514E+00  Clostridium tetani

Sequence (242 aa):
MFAGTLTRNVETATAEYTGMIHSSRFDIAIQLEARAKMSARSPDYDLTAINKSGRKVRIGTAWNETGNTSGNPYISMQLDVGLGPFRVNAVQTKEARAAQSGEFEIIPLVSNGLMKSGSISGELTAMDADNAFTGYIANMMFDLEFMLIENSYKSEETHPDYRIEVSSPRGTPIRVGSAWMAKSSRTGNDYLSLLINTPDGDLRVNAVQNEEQRGGQTFSIIPFIDSGEQPQDAGAGLSLVA

Organism: NCBI:txid1402135

Solvent-accessible surface area (backbone atoms only — not comparable to full-atom values): 13320 Å² total; per-residue (Å²): 99,50,31,34,44,36,34,53,45,82,88,48,101,56,71,34,33,44,32,41,42,34,18,67,86,42,69,44,57,37,36,36,40,69,46,86,61,88,46,93,87,43,47,44,20,43,25,31,31,67,45,100,87,71,45,80,40,81,34,38,35,25,32,82,44,63,38,91,87,75,67,46,66,33,36,42,34,42,38,40,87,86,80,57,80,48,52,34,32,35,35,55,49,74,65,33,56,76,69,69,48,55,48,22,43,30,39,57,50,65,41,97,43,74,43,80,58,58,81,50,41,34,43,36,33,58,44,99,56,80,80,23,32,42,33,40,45,34,44,97,88,48,76,44,66,38,33,37,40,58,35,90,79,54,85,51,89,88,45,44,50,22,36,26,30,29,50,20,77,85,64,50,78,31,78,38,37,36,25,32,79,42,69,39,88,89,77,68,46,69,31,38,44,36,42,36,60,34,74,81,10,38,37,50,32,32,34,36,54,52,86,90,34,57,94,58,57,47,21,43,36,39,54,53,77,62,90,85,66,68,79,74,87,75,86,72,86,82,88,84,89,131

Secondary structure (DSSP, 8-state):
-EEEEEEEESSSSS-EEEEEEEESS-EEEEEEEE---SSTTS-SEEEEEE-TTS-EEEEEEEEEEE-TTT--EEEEEEEESSS-EEEEEEE--HHHHHTT-SEEEEEE---SPBPP--SEEEEEEE-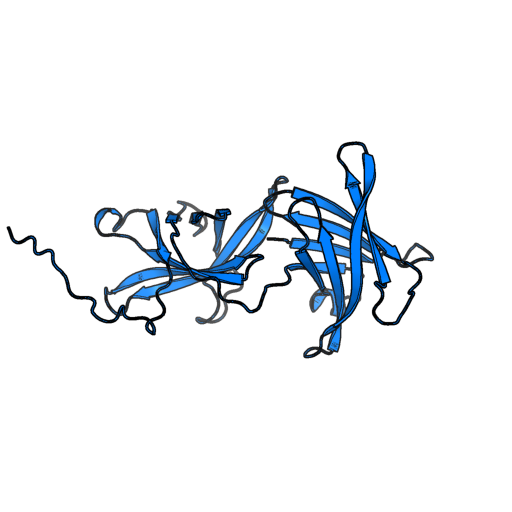SSTT-EEEEEEESS-EEEEEEEE-TT--STTS-SEEEEEE-TT--EEEEEEEEEEE-TTT--EEEEEEEEETTEEEEEEEE--TTTTTSSEEEEEE---TT--------------